Protein AF-A0A7S2LKQ0-F1 (afdb_monomer_lite)

Foldseek 3Di:
DDDPPDPDDPPPPPPPVPDPPPPDPPDPDDDPPPCPVVVVVVLVVVVVVVCVVVVVVVCVVVCVVQPVLVPPPDDPDPCPPQLVVVFVLLQVVCVVPAVPDPFRFQTWKAWLVCSVVQNVDDPHTYTDTDDPFKDFPAKDKDFDWHDDPSGIDGGMIIGTRIDTDPVNVVVVVVVVVVSVVVVVVVVVVVVVVD

Structure (mmCIF, N/CA/C/O backbone):
data_AF-A0A7S2LKQ0-F1
#
_entry.id   AF-A0A7S2LKQ0-F1
#
loop_
_atom_site.group_PDB
_atom_site.id
_atom_site.type_symbol
_atom_site.label_atom_id
_atom_site.label_alt_id
_atom_site.label_comp_id
_atom_site.label_asym_id
_atom_site.label_entity_id
_atom_site.label_seq_id
_atom_site.pdbx_PDB_ins_code
_atom_site.Cartn_x
_atom_site.Cartn_y
_atom_site.Cartn_z
_atom_site.occupancy
_atom_site.B_iso_or_equiv
_atom_site.auth_seq_id
_atom_site.auth_comp_id
_atom_site.auth_asym_id
_atom_site.auth_atom_id
_atom_site.pdbx_PDB_model_num
ATOM 1 N N . MET A 1 1 ? -19.762 -13.935 -4.819 1.00 30.52 1 MET A N 1
ATOM 2 C CA . MET A 1 1 ? -19.251 -15.134 -4.116 1.00 30.52 1 MET A CA 1
ATOM 3 C C . MET A 1 1 ? -17.783 -14.866 -3.776 1.00 30.52 1 MET A C 1
ATOM 5 O O . MET A 1 1 ? -16.928 -15.031 -4.629 1.00 30.52 1 MET A O 1
ATOM 9 N N . PHE A 1 2 ? -17.497 -14.311 -2.593 1.00 27.28 2 PHE A N 1
ATOM 10 C CA . PHE A 1 2 ? -16.151 -13.858 -2.211 1.00 27.28 2 PHE A CA 1
ATOM 11 C C . PHE A 1 2 ? -15.371 -15.005 -1.555 1.00 27.28 2 PHE A C 1
ATOM 13 O O . PHE A 1 2 ? -15.742 -15.468 -0.479 1.00 27.28 2 PHE A O 1
ATOM 20 N N . ARG A 1 3 ? -14.293 -15.478 -2.193 1.00 25.69 3 ARG A N 1
ATOM 21 C CA . ARG A 1 3 ? -13.319 -16.393 -1.577 1.00 25.69 3 ARG A CA 1
ATOM 22 C C . ARG A 1 3 ? -12.114 -15.585 -1.097 1.00 25.69 3 ARG A C 1
ATOM 24 O O . ARG A 1 3 ? -11.143 -15.432 -1.828 1.00 25.69 3 ARG A O 1
ATOM 31 N N . LEU A 1 4 ? -12.153 -15.111 0.149 1.00 25.78 4 LEU A N 1
ATOM 32 C CA . LEU A 1 4 ? -10.920 -14.789 0.867 1.00 25.78 4 LEU A CA 1
ATOM 33 C C . LEU A 1 4 ? -10.159 -16.110 1.081 1.00 25.78 4 LEU A C 1
ATOM 35 O O . LEU A 1 4 ? -10.563 -16.933 1.903 1.00 25.78 4 LEU A O 1
ATOM 39 N N . LYS A 1 5 ? -9.059 -16.334 0.352 1.00 33.03 5 LYS A N 1
ATOM 40 C CA . LYS A 1 5 ? -8.063 -17.357 0.713 1.00 33.03 5 LYS A CA 1
ATOM 41 C C . LYS A 1 5 ? -7.257 -16.837 1.909 1.00 33.03 5 LYS A C 1
ATOM 43 O O . LYS A 1 5 ? -6.113 -16.420 1.776 1.00 33.03 5 LYS A O 1
ATOM 48 N N . LEU A 1 6 ? -7.878 -16.834 3.087 1.00 36.09 6 LEU A N 1
ATOM 49 C CA . LEU A 1 6 ? -7.160 -16.700 4.351 1.00 36.09 6 LEU A CA 1
ATOM 50 C C . LEU A 1 6 ? -6.273 -17.937 4.515 1.00 36.09 6 LEU A C 1
ATOM 52 O O . LEU A 1 6 ? -6.754 -19.071 4.509 1.00 36.09 6 LEU A O 1
ATOM 56 N N . PHE A 1 7 ? -4.968 -17.691 4.597 1.00 41.53 7 PHE A N 1
ATOM 57 C CA . PHE A 1 7 ? -3.916 -18.670 4.842 1.00 41.53 7 PHE A CA 1
ATOM 58 C C . PHE A 1 7 ? -4.344 -19.704 5.895 1.00 41.53 7 PHE A C 1
ATOM 60 O O . PHE A 1 7 ? -4.656 -19.367 7.038 1.00 41.53 7 PHE A O 1
ATOM 67 N N . GLY A 1 8 ? -4.350 -20.977 5.492 1.00 35.94 8 GLY A N 1
ATOM 68 C CA . GLY A 1 8 ? -4.831 -22.121 6.262 1.00 35.94 8 GLY A CA 1
ATOM 69 C C . GLY A 1 8 ? -3.949 -22.502 7.449 1.00 35.94 8 GLY A C 1
ATOM 70 O O . GLY A 1 8 ? -3.404 -23.602 7.489 1.00 35.94 8 GLY A O 1
ATOM 71 N N . ARG A 1 9 ? -3.852 -21.640 8.462 1.00 38.47 9 ARG A N 1
ATOM 72 C CA . ARG A 1 9 ? -3.487 -22.076 9.811 1.00 38.47 9 ARG A CA 1
ATOM 73 C C . ARG A 1 9 ? -4.773 -22.356 10.572 1.00 38.47 9 ARG A C 1
ATOM 75 O O . ARG A 1 9 ? -5.524 -21.443 10.899 1.00 38.47 9 ARG A O 1
ATOM 82 N N . ARG A 1 10 ? -5.024 -23.639 10.851 1.00 36.66 10 ARG A N 1
ATOM 83 C CA . ARG A 1 10 ? -6.020 -24.076 11.836 1.00 36.66 10 ARG A CA 1
ATOM 84 C C . ARG A 1 10 ? -5.639 -23.474 13.191 1.00 36.66 10 ARG A C 1
ATOM 86 O O . ARG A 1 10 ? -4.883 -24.075 13.950 1.00 36.66 10 ARG A O 1
ATOM 93 N N . LEU A 1 11 ? -6.147 -22.281 13.484 1.00 37.34 11 LEU A N 1
ATOM 94 C CA . LEU A 1 11 ? -6.172 -21.723 14.828 1.00 37.34 11 LEU A CA 1
ATOM 95 C C . LEU A 1 11 ? -7.085 -22.628 15.654 1.00 37.34 11 LEU A C 1
ATOM 97 O O . LEU A 1 11 ? -8.307 -22.498 15.644 1.00 37.34 11 LEU A O 1
ATOM 101 N N . LYS A 1 12 ? -6.480 -23.598 16.346 1.00 37.97 12 LYS A N 1
ATOM 102 C CA . LYS A 1 12 ? -7.091 -24.200 17.527 1.00 37.97 12 LYS A CA 1
ATOM 103 C C . LYS A 1 12 ? -7.237 -23.064 18.535 1.00 37.97 12 LYS A C 1
ATOM 105 O O . LYS A 1 12 ? -6.301 -22.768 19.271 1.00 37.97 12 LYS A O 1
ATOM 110 N N . LEU A 1 13 ? -8.392 -22.402 18.509 1.00 37.00 13 LEU A N 1
ATOM 111 C CA . LEU A 1 13 ? -8.856 -21.530 19.577 1.00 37.00 13 LEU A CA 1
ATOM 112 C C . LEU A 1 13 ? -9.032 -22.429 20.804 1.00 37.00 13 LEU A C 1
ATOM 114 O O . LEU A 1 13 ? -10.082 -23.026 21.032 1.00 37.00 13 LEU A O 1
ATOM 118 N N . VAL A 1 14 ? -7.943 -22.623 21.544 1.00 39.88 14 VAL A N 1
ATOM 119 C CA . VAL A 1 14 ? -8.013 -23.172 22.888 1.00 39.88 14 VAL A CA 1
ATOM 120 C C . VAL A 1 14 ? -8.787 -22.132 23.678 1.00 39.88 14 VAL A C 1
ATOM 122 O O . VAL A 1 14 ? -8.324 -21.008 23.854 1.00 39.88 14 VAL A O 1
ATOM 125 N N . ALA A 1 15 ? -10.000 -22.500 24.079 1.00 41.75 15 ALA A N 1
ATOM 126 C CA . ALA A 1 15 ? -10.840 -21.747 24.990 1.00 41.75 15 ALA A CA 1
ATOM 127 C C . ALA A 1 15 ? -10.143 -21.644 26.358 1.00 41.75 15 ALA A C 1
ATOM 129 O O . ALA A 1 15 ? -10.495 -22.328 27.313 1.00 41.75 15 ALA A O 1
ATOM 130 N N . ALA A 1 16 ? -9.121 -20.796 26.449 1.00 44.69 16 ALA A N 1
ATOM 131 C CA . ALA A 1 16 ? -8.503 -20.361 27.691 1.00 44.69 16 ALA A CA 1
ATOM 132 C C . ALA A 1 16 ? -9.301 -19.169 28.245 1.00 44.69 16 ALA A C 1
ATOM 134 O O . ALA A 1 16 ? -8.780 -18.083 28.460 1.00 44.69 16 ALA A O 1
ATOM 135 N N . SER A 1 17 ? -10.608 -19.366 28.413 1.00 45.19 17 SER A N 1
ATOM 136 C CA . SER A 1 17 ? -11.512 -18.441 29.105 1.00 45.19 17 SER A CA 1
ATOM 137 C C . SER A 1 17 ? -12.049 -19.085 30.381 1.00 45.19 17 SER A C 1
ATOM 139 O O . SER A 1 17 ? -13.198 -18.865 30.765 1.00 45.19 17 SER A O 1
ATOM 141 N N . ARG A 1 18 ? -11.248 -19.952 31.002 1.00 43.66 18 ARG A N 1
ATOM 142 C CA . ARG A 1 18 ? -11.563 -20.524 32.302 1.00 43.66 18 ARG A CA 1
ATOM 143 C C . ARG A 1 18 ? -10.660 -19.872 33.333 1.00 43.66 18 ARG A C 1
ATOM 145 O O . ARG A 1 18 ? -9.442 -19.985 33.271 1.00 43.66 18 ARG A O 1
ATOM 152 N N . ASP A 1 19 ? -11.339 -19.149 34.214 1.00 44.94 19 ASP A N 1
ATOM 153 C CA . ASP A 1 19 ? -10.880 -18.751 35.534 1.00 44.94 19 ASP A CA 1
ATOM 154 C C . ASP A 1 19 ? -9.896 -17.577 35.568 1.00 44.94 19 ASP A C 1
ATOM 156 O O . ASP A 1 19 ? -8.765 -17.689 36.027 1.00 44.94 19 ASP A O 1
ATOM 160 N N . PHE A 1 20 ? -10.375 -16.386 35.189 1.00 40.72 20 PHE A N 1
ATOM 161 C CA . PHE A 1 20 ? -9.953 -15.202 35.937 1.00 40.72 20 PHE A CA 1
ATOM 162 C C . PHE A 1 20 ? -10.739 -15.199 37.251 1.00 40.72 20 PHE A C 1
ATOM 164 O O . PHE A 1 20 ? -11.942 -14.923 37.230 1.00 40.72 20 PHE A O 1
ATOM 171 N N . PRO A 1 21 ? -10.117 -15.516 38.401 1.00 43.16 21 PRO A N 1
ATOM 172 C CA . PRO A 1 21 ? -10.802 -15.395 39.669 1.00 43.16 21 PRO A CA 1
ATOM 173 C C . PRO A 1 21 ? -11.099 -13.913 39.893 1.00 43.16 21 PRO A C 1
ATOM 175 O O . PRO A 1 21 ? -10.204 -13.113 40.171 1.00 43.16 21 PRO A O 1
ATOM 178 N N . CYS A 1 22 ? -12.378 -13.541 39.836 1.00 43.38 22 CYS A N 1
ATOM 179 C CA . CYS A 1 22 ? -12.899 -12.326 40.460 1.00 43.38 22 CYS A CA 1
ATOM 180 C C . CYS A 1 22 ? -12.836 -12.462 41.995 1.00 43.38 22 CYS A C 1
ATOM 182 O O . CYS A 1 22 ? -13.829 -12.287 42.698 1.00 43.38 22 CYS A O 1
ATOM 184 N N . GLY A 1 23 ? -11.658 -12.804 42.523 1.00 42.28 23 GLY A N 1
ATOM 185 C CA . GLY A 1 23 ? -11.346 -12.884 43.940 1.00 42.28 23 GLY A CA 1
ATOM 186 C C . GLY A 1 23 ? -11.309 -11.487 44.547 1.00 42.28 23 GLY A C 1
ATOM 187 O O . GLY A 1 23 ? -10.255 -10.892 44.716 1.00 42.28 23 GLY A O 1
ATOM 188 N N . LEU A 1 24 ? -12.495 -10.933 44.785 1.00 46.09 24 LEU A N 1
ATOM 189 C CA . LEU A 1 24 ? -12.956 -10.459 46.087 1.00 46.09 24 LEU A CA 1
ATOM 190 C C . LEU A 1 24 ? -11.880 -9.903 47.049 1.00 46.09 24 LEU A C 1
ATOM 192 O O . LEU A 1 24 ? -11.821 -10.282 48.213 1.00 46.09 24 LEU A O 1
ATOM 196 N N . LEU A 1 25 ? -11.107 -8.902 46.618 1.00 45.81 25 LEU A N 1
ATOM 197 C CA . LEU A 1 25 ? -10.495 -7.944 47.544 1.00 45.81 25 LEU A CA 1
ATOM 198 C C . LEU A 1 25 ? -11.630 -7.117 48.166 1.00 45.81 25 LEU A C 1
ATOM 200 O O . LEU A 1 25 ? -12.139 -6.154 47.588 1.00 45.81 25 LEU A O 1
ATOM 204 N N . LYS A 1 26 ? -12.111 -7.574 49.323 1.00 48.88 26 LYS A N 1
ATOM 205 C CA . LYS A 1 26 ? -13.010 -6.834 50.208 1.00 48.88 26 LYS A CA 1
ATOM 206 C C . LYS A 1 26 ? -12.153 -5.778 50.906 1.00 48.88 26 LYS A C 1
ATOM 208 O O . LYS A 1 26 ? -11.497 -6.082 51.893 1.00 48.88 26 LYS A O 1
ATOM 213 N N . SER A 1 27 ? -12.088 -4.574 50.339 1.00 49.94 27 SER A N 1
ATOM 214 C CA . SER A 1 27 ? -11.458 -3.427 50.998 1.00 49.94 27 SER A CA 1
ATOM 215 C C . SER A 1 27 ? -12.505 -2.750 51.892 1.00 49.94 27 SER A C 1
ATOM 217 O O . SER A 1 27 ? -13.516 -2.273 51.370 1.00 49.94 27 SER A O 1
ATOM 219 N N . PRO A 1 28 ? -12.340 -2.765 53.227 1.00 55.59 28 PRO A N 1
ATOM 220 C CA . PRO A 1 28 ? -13.217 -2.052 54.141 1.00 55.59 28 PRO A CA 1
ATOM 221 C C . PRO A 1 28 ? -12.762 -0.589 54.192 1.00 55.59 28 PRO A C 1
ATOM 223 O O . PRO A 1 28 ? -11.798 -0.255 54.870 1.00 55.59 28 PRO A O 1
ATOM 226 N N . GLY A 1 29 ? -13.412 0.287 53.430 1.00 48.50 29 GLY A N 1
ATOM 227 C CA . GLY A 1 29 ? -13.104 1.719 53.467 1.00 48.50 29 GLY A CA 1
ATOM 228 C C . GLY A 1 29 ? -13.660 2.465 52.264 1.00 48.50 29 GLY A C 1
ATOM 229 O O . GLY A 1 29 ? -13.086 2.434 51.178 1.00 48.50 29 GLY A O 1
ATOM 230 N N . GLY A 1 30 ? -14.806 3.118 52.455 1.00 54.09 30 GLY A N 1
ATOM 231 C CA . GLY A 1 30 ? -15.544 3.842 51.423 1.00 54.09 30 GLY A CA 1
ATOM 232 C C . GLY A 1 30 ? -14.878 5.145 50.984 1.00 54.09 30 GLY A C 1
ATOM 233 O O . GLY A 1 30 ? -15.282 6.218 51.413 1.00 54.09 30 GLY A O 1
ATOM 234 N N . HIS A 1 31 ? -13.918 5.063 50.062 1.00 49.31 31 HIS A N 1
ATOM 235 C CA . HIS A 1 31 ? -13.428 6.222 49.313 1.00 49.31 31 HIS A CA 1
ATOM 236 C C . HIS A 1 31 ? -13.383 5.916 47.808 1.00 49.31 31 HIS A C 1
ATOM 238 O O . HIS A 1 31 ? -12.394 5.418 47.275 1.00 49.31 31 HIS A O 1
ATOM 244 N N . CYS A 1 32 ? -14.469 6.248 47.099 1.00 53.38 32 CYS A N 1
ATOM 245 C CA . CYS A 1 32 ? -14.608 6.045 45.648 1.00 53.38 32 CYS A CA 1
ATOM 246 C C . CYS A 1 32 ? -13.782 7.012 44.769 1.00 53.38 32 CYS A C 1
ATOM 248 O O . CYS A 1 32 ? -13.799 6.877 43.550 1.00 53.38 32 CYS A O 1
ATOM 250 N N . GLY A 1 33 ? -13.046 7.976 45.335 1.00 51.03 33 GLY A N 1
ATOM 251 C CA . GLY A 1 33 ? -12.416 9.046 44.544 1.00 51.03 33 GLY A 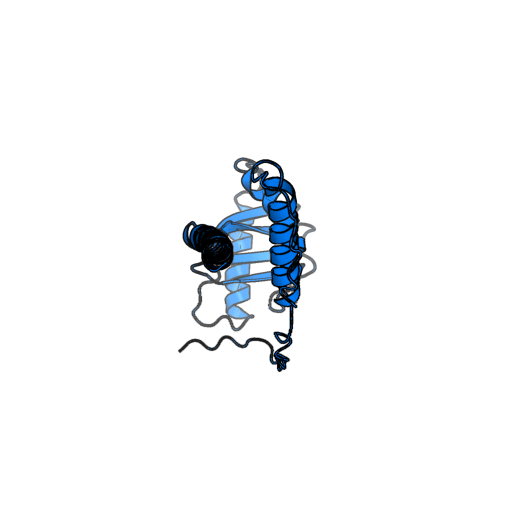CA 1
ATOM 252 C C . GLY A 1 33 ? -11.063 8.710 43.900 1.00 51.03 33 GLY A C 1
ATOM 253 O O . GLY A 1 33 ? -10.735 9.252 42.852 1.00 51.03 33 GLY A O 1
ATOM 254 N N . VAL A 1 34 ? -10.268 7.805 44.486 1.00 50.91 34 VAL A N 1
ATOM 255 C CA . VAL A 1 34 ? -8.833 7.652 44.127 1.00 50.91 34 VAL A CA 1
ATOM 256 C C . VAL A 1 34 ? -8.541 6.373 43.321 1.00 50.91 34 VAL A C 1
ATOM 258 O O . VAL A 1 34 ? -7.421 6.134 42.875 1.00 50.91 34 VAL A O 1
ATOM 261 N N . HIS A 1 35 ? -9.555 5.547 43.048 1.00 52.78 35 HIS A N 1
ATOM 262 C CA . HIS A 1 35 ? -9.368 4.268 42.348 1.00 52.78 35 HIS A CA 1
ATOM 263 C C . HIS A 1 35 ? -9.481 4.334 40.815 1.00 52.78 35 HIS A C 1
ATOM 265 O O . HIS A 1 35 ? -9.147 3.355 40.142 1.00 52.78 35 HIS A O 1
ATOM 271 N N . SER A 1 36 ? -9.881 5.480 40.256 1.00 51.97 36 SER A N 1
ATOM 272 C CA . SER A 1 36 ? -10.148 5.630 38.817 1.00 51.97 36 SER A CA 1
ATOM 273 C C . SER A 1 36 ? -8.883 5.478 37.950 1.00 51.97 36 SER A C 1
ATOM 275 O O . SER A 1 36 ? -8.883 4.747 36.959 1.00 51.97 36 SER A O 1
ATOM 277 N N . GLY A 1 37 ? -7.744 6.041 38.381 1.00 54.56 37 GLY A N 1
ATOM 278 C CA . GLY A 1 37 ? -6.493 5.985 37.607 1.00 54.56 37 GLY A CA 1
ATOM 279 C C . GLY A 1 37 ? -5.885 4.580 37.479 1.00 54.56 37 GLY A C 1
ATOM 280 O O . GLY A 1 37 ? -5.388 4.202 36.418 1.00 54.56 37 GLY A O 1
ATOM 281 N N . ARG A 1 38 ? -5.975 3.752 38.533 1.00 58.56 38 ARG A N 1
ATOM 282 C CA . ARG A 1 38 ? -5.459 2.367 38.506 1.00 58.56 38 ARG A CA 1
ATOM 283 C C . ARG A 1 38 ? -6.325 1.423 37.670 1.00 58.56 38 ARG A C 1
ATOM 285 O O . ARG A 1 38 ? -5.803 0.434 37.159 1.00 58.56 38 ARG A O 1
ATOM 292 N N . MET A 1 39 ? -7.621 1.706 37.524 1.00 55.91 39 MET A N 1
ATOM 293 C CA . MET A 1 39 ? -8.501 0.911 36.662 1.00 55.91 39 MET A CA 1
ATOM 294 C C . MET A 1 39 ? -8.227 1.184 35.184 1.00 55.91 39 MET A C 1
ATOM 296 O O . MET A 1 39 ? -8.127 0.235 34.410 1.00 55.91 39 MET A O 1
ATOM 300 N N . PHE A 1 40 ? -8.004 2.446 34.807 1.00 59.62 40 PHE A N 1
ATOM 301 C CA . PHE A 1 40 ? -7.726 2.809 33.416 1.00 59.62 40 PHE A CA 1
ATOM 302 C C . PHE A 1 40 ? -6.448 2.137 32.891 1.00 59.62 40 PHE A C 1
ATOM 304 O O . PHE A 1 40 ? -6.464 1.522 31.828 1.00 59.62 40 PHE A O 1
ATOM 311 N N . ALA A 1 41 ? -5.370 2.131 33.686 1.00 65.38 41 ALA A N 1
ATOM 312 C CA . ALA A 1 41 ? -4.124 1.449 33.323 1.00 65.38 41 ALA A CA 1
ATOM 313 C C . ALA A 1 41 ? -4.305 -0.070 33.123 1.00 65.38 41 ALA A C 1
ATOM 315 O O . ALA A 1 41 ? -3.707 -0.657 32.222 1.00 65.38 41 ALA A O 1
ATOM 316 N N . ARG A 1 42 ? -5.162 -0.714 33.930 1.00 67.31 42 ARG A N 1
ATOM 317 C CA . ARG A 1 42 ? -5.456 -2.152 33.805 1.00 67.31 42 ARG A CA 1
ATOM 318 C C . ARG A 1 42 ? -6.319 -2.468 32.589 1.00 67.31 42 ARG A C 1
ATOM 320 O O . ARG A 1 42 ? -6.076 -3.483 31.947 1.00 67.31 42 ARG A O 1
ATOM 327 N N . VAL A 1 43 ? -7.278 -1.605 32.254 1.00 64.38 43 VAL A N 1
ATOM 328 C CA . VAL A 1 43 ? -8.099 -1.751 31.043 1.00 64.38 43 VAL A CA 1
ATOM 329 C C . VAL A 1 43 ? -7.243 -1.566 29.794 1.00 64.38 43 VAL A C 1
ATOM 331 O O . VAL A 1 43 ? -7.307 -2.405 28.905 1.00 64.38 43 VAL A O 1
ATOM 334 N N . VAL A 1 44 ? -6.375 -0.551 29.748 1.00 70.06 44 VAL A N 1
ATOM 335 C CA . VAL A 1 44 ? -5.444 -0.353 28.622 1.00 70.06 44 VAL A CA 1
ATOM 336 C C . VAL A 1 44 ? -4.497 -1.550 28.469 1.00 70.06 44 VAL A C 1
ATOM 338 O O . VAL A 1 44 ? -4.299 -2.027 27.354 1.00 70.06 44 VAL A O 1
ATOM 341 N N . ALA A 1 45 ? -3.975 -2.098 29.573 1.00 70.38 45 ALA A N 1
ATOM 342 C CA . ALA A 1 45 ? -3.147 -3.305 29.536 1.00 70.38 45 ALA A CA 1
ATOM 343 C C . ALA A 1 45 ? -3.922 -4.543 29.043 1.00 70.38 45 ALA A C 1
ATOM 345 O O . ALA A 1 45 ? -3.389 -5.317 28.253 1.00 70.38 45 ALA A O 1
ATOM 346 N N . LEU A 1 46 ? -5.184 -4.715 29.454 1.00 66.38 46 LEU A N 1
ATOM 347 C CA . LEU A 1 46 ? -6.057 -5.796 28.980 1.00 66.38 46 LEU A CA 1
ATOM 348 C C . LEU A 1 46 ? -6.412 -5.643 27.500 1.00 66.38 46 LEU A C 1
ATOM 350 O O . LEU A 1 46 ? -6.367 -6.624 26.770 1.00 66.38 46 LEU A O 1
ATOM 354 N N . VAL A 1 47 ? -6.705 -4.427 27.036 1.00 66.81 47 VAL A N 1
ATOM 355 C CA . VAL A 1 47 ? -6.952 -4.141 25.616 1.00 66.81 47 VAL A CA 1
ATOM 356 C C . VAL A 1 47 ? -5.694 -4.417 24.792 1.00 66.81 47 VAL A C 1
ATOM 358 O O . VAL A 1 47 ? -5.787 -5.066 23.754 1.00 66.81 47 VAL A O 1
ATOM 361 N N . ALA A 1 48 ? -4.512 -4.026 25.277 1.00 62.94 48 ALA A N 1
ATOM 362 C CA . ALA A 1 48 ? -3.240 -4.353 24.634 1.00 62.94 48 ALA A CA 1
ATOM 363 C C . ALA A 1 48 ? -2.975 -5.873 24.598 1.00 62.94 48 ALA A C 1
ATOM 365 O O . ALA A 1 48 ? -2.481 -6.385 23.594 1.00 62.94 48 ALA A O 1
ATOM 366 N N . TYR A 1 49 ? -3.347 -6.606 25.654 1.00 68.50 49 TYR A N 1
ATOM 367 C CA . TYR A 1 49 ? -3.208 -8.066 25.728 1.00 68.50 49 TYR A CA 1
ATOM 368 C C . TYR A 1 49 ? -4.229 -8.814 24.846 1.00 68.50 49 TYR A C 1
ATOM 370 O O . TYR A 1 49 ? -3.922 -9.831 24.220 1.00 68.50 49 TYR A O 1
ATOM 378 N N . CYS A 1 50 ? -5.452 -8.299 24.734 1.00 60.38 50 CYS A N 1
ATOM 379 C CA . CYS A 1 50 ? -6.460 -8.806 23.803 1.00 60.38 50 CYS A CA 1
ATOM 380 C C . CYS A 1 50 ? -6.056 -8.524 22.346 1.00 60.38 50 CYS A C 1
ATOM 382 O O . CYS A 1 50 ? -6.182 -9.392 21.485 1.00 60.38 50 CYS A O 1
ATOM 384 N N . ALA A 1 51 ? -5.484 -7.349 22.070 1.00 57.16 51 ALA A N 1
ATOM 385 C CA . ALA A 1 51 ? -4.951 -7.018 20.752 1.00 57.16 51 ALA A CA 1
ATOM 386 C C . ALA A 1 51 ? -3.766 -7.921 20.359 1.00 57.16 51 ALA A C 1
ATOM 388 O O . ALA A 1 51 ? -3.650 -8.309 19.193 1.00 57.16 51 ALA A O 1
ATOM 389 N N . SER A 1 52 ? -2.903 -8.299 21.313 1.00 60.16 52 SER A N 1
ATOM 390 C CA . SER A 1 52 ? -1.771 -9.201 21.056 1.00 60.16 52 SER A CA 1
ATOM 391 C C . SER A 1 52 ? -2.195 -10.656 20.855 1.00 60.16 52 SER A C 1
ATOM 393 O O . SER A 1 52 ? -1.633 -11.334 19.996 1.00 60.16 52 SER A O 1
ATOM 395 N N . SER A 1 53 ? -3.233 -11.122 21.552 1.00 60.56 53 SER A N 1
ATOM 396 C CA . SER A 1 53 ? -3.776 -12.479 21.376 1.00 60.56 53 SER A CA 1
ATOM 397 C C . SER A 1 53 ? -4.551 -12.666 20.065 1.00 60.56 53 SER A C 1
ATOM 399 O O . SER A 1 53 ? -4.613 -13.781 19.552 1.00 60.56 53 SER A O 1
ATOM 401 N N . TRP A 1 54 ? -5.064 -11.587 19.466 1.00 53.06 54 TRP A N 1
ATOM 402 C CA . TRP A 1 54 ? -5.711 -11.614 18.146 1.00 53.06 54 TRP A CA 1
ATOM 403 C C . TRP A 1 54 ? -4.727 -11.451 16.973 1.00 53.06 54 TRP A C 1
ATOM 405 O O . TRP A 1 54 ? -5.146 -11.392 15.820 1.00 53.06 54 TRP A O 1
ATOM 415 N N . GLY A 1 55 ? -3.415 -11.371 17.232 1.00 46.78 55 GLY A N 1
ATOM 416 C CA . GLY A 1 55 ? -2.400 -11.205 16.182 1.00 46.78 55 GLY A CA 1
ATOM 417 C C . GLY A 1 55 ? -2.408 -9.830 15.496 1.00 46.78 55 GLY A C 1
ATOM 418 O O . GLY A 1 55 ? -1.658 -9.618 14.546 1.00 46.78 55 GLY A O 1
ATOM 419 N N . LEU A 1 56 ? -3.200 -8.872 15.992 1.00 47.34 56 LEU A N 1
ATOM 420 C CA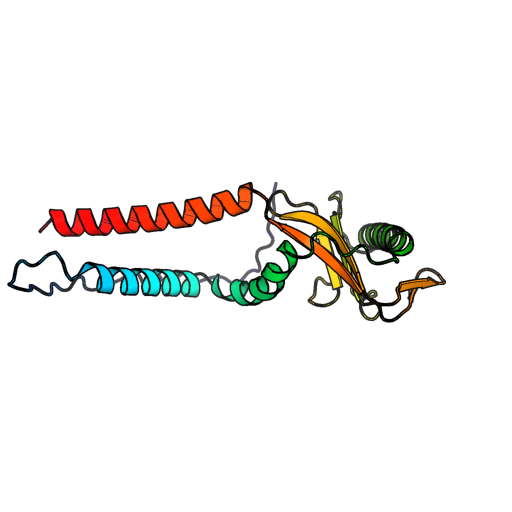 . LEU A 1 56 ? -3.325 -7.515 15.441 1.00 47.34 56 LEU A CA 1
ATOM 421 C C . LEU A 1 56 ? -2.078 -6.648 15.685 1.00 47.34 56 LEU A C 1
ATOM 423 O O . LEU A 1 56 ? -1.826 -5.696 14.949 1.00 47.34 56 LEU A O 1
ATOM 427 N N . VAL A 1 57 ? -1.241 -7.003 16.665 1.00 47.31 57 VAL A N 1
ATOM 428 C CA . VAL A 1 57 ? -0.002 -6.264 16.982 1.00 47.31 57 VAL A CA 1
ATOM 429 C C . VAL A 1 57 ? 1.093 -6.474 15.921 1.00 47.31 57 VAL A C 1
ATOM 431 O O . VAL A 1 57 ? 2.037 -5.691 15.851 1.00 47.31 57 VAL A O 1
ATOM 434 N N . GLY A 1 58 ? 0.936 -7.448 15.014 1.00 45.44 58 GLY A N 1
ATOM 435 C CA . GLY A 1 58 ? 1.804 -7.576 13.837 1.00 45.44 58 GLY A CA 1
ATOM 436 C C . GLY A 1 58 ? 1.664 -6.421 12.833 1.00 45.44 58 GLY A C 1
ATOM 437 O O . GLY A 1 58 ? 2.599 -6.162 12.082 1.00 45.44 58 GLY A O 1
ATOM 438 N N . GLY A 1 59 ? 0.535 -5.698 12.837 1.00 44.69 59 GLY A N 1
ATOM 439 C CA . GLY A 1 59 ? 0.262 -4.610 11.889 1.00 44.69 59 GLY A CA 1
ATOM 440 C C . GLY A 1 59 ? 0.729 -3.220 12.337 1.00 44.69 59 GLY A C 1
ATOM 441 O O . GLY A 1 59 ? 0.960 -2.356 11.495 1.00 44.69 59 GLY A O 1
ATOM 442 N N . LEU A 1 60 ? 0.925 -2.979 13.640 1.00 41.59 60 LEU A N 1
ATOM 443 C CA . LEU A 1 60 ? 1.271 -1.634 14.132 1.00 41.59 60 LEU A CA 1
ATOM 444 C C . LEU A 1 60 ? 2.697 -1.192 13.773 1.00 41.59 60 LEU A C 1
ATOM 446 O O . LEU A 1 60 ? 2.941 0.005 13.654 1.00 41.59 60 LEU A O 1
ATOM 450 N N . ARG A 1 61 ? 3.624 -2.127 13.520 1.00 45.69 61 ARG A N 1
ATOM 451 C CA . ARG A 1 61 ? 4.957 -1.776 12.994 1.00 45.69 61 ARG A CA 1
ATOM 452 C C . ARG A 1 61 ? 4.940 -1.351 11.523 1.00 45.69 61 ARG A C 1
ATOM 454 O O . ARG A 1 61 ? 5.847 -0.638 11.117 1.00 45.69 61 ARG A O 1
ATOM 461 N N . ALA A 1 62 ? 3.911 -1.711 10.753 1.00 44.09 62 ALA A N 1
ATOM 462 C CA . ALA A 1 62 ? 3.731 -1.202 9.391 1.00 44.09 62 ALA A CA 1
ATOM 463 C C . ALA A 1 62 ? 3.087 0.200 9.369 1.00 44.09 62 ALA A C 1
ATOM 465 O O . ALA A 1 62 ? 3.272 0.949 8.417 1.00 44.09 62 ALA A O 1
ATOM 466 N N . SER A 1 63 ? 2.372 0.590 10.433 1.00 43.09 63 SER A N 1
ATOM 467 C CA . SER A 1 63 ? 1.655 1.873 10.489 1.00 43.09 63 SER A CA 1
ATOM 468 C C . SER A 1 63 ? 2.542 3.078 10.821 1.00 43.09 63 SER A C 1
ATOM 470 O O . SER A 1 63 ? 2.140 4.205 10.546 1.00 43.09 63 SER A O 1
ATOM 472 N N . HIS A 1 64 ? 3.743 2.868 11.372 1.00 39.72 64 HIS A N 1
ATOM 473 C CA . HIS A 1 64 ? 4.664 3.965 11.699 1.00 39.72 64 HIS A CA 1
ATOM 474 C C . HIS A 1 64 ? 5.356 4.568 10.464 1.00 39.72 64 HIS A C 1
ATOM 476 O O . HIS A 1 64 ? 5.948 5.632 10.572 1.00 39.72 64 HIS A O 1
ATOM 482 N N . ILE A 1 65 ? 5.249 3.915 9.299 1.00 47.31 65 ILE A N 1
ATOM 483 C CA . ILE A 1 65 ? 5.684 4.460 8.001 1.00 47.31 65 ILE A CA 1
ATOM 484 C C . ILE A 1 65 ? 4.553 5.297 7.356 1.00 47.31 65 ILE A C 1
ATOM 486 O O . ILE A 1 65 ? 4.796 6.089 6.455 1.00 47.31 65 ILE A O 1
ATOM 490 N N . GLY A 1 66 ? 3.304 5.168 7.828 1.00 42.56 66 GLY A N 1
ATOM 491 C CA . GLY A 1 66 ? 2.135 5.825 7.225 1.00 42.56 66 GLY A CA 1
ATOM 492 C C . GLY A 1 66 ? 1.735 7.176 7.831 1.00 42.56 66 GLY A C 1
ATOM 493 O O . GLY A 1 66 ? 0.953 7.895 7.215 1.00 42.56 66 GLY A O 1
ATOM 494 N N . GLN A 1 67 ? 2.228 7.541 9.021 1.00 45.53 67 GLN A N 1
ATOM 495 C CA . GLN A 1 67 ? 1.835 8.800 9.682 1.00 45.53 67 GLN A CA 1
ATOM 496 C C . GLN A 1 67 ? 2.575 10.040 9.164 1.00 45.53 67 GLN A C 1
ATOM 498 O O . GLN A 1 67 ? 2.046 11.141 9.298 1.00 45.53 67 GLN A O 1
ATOM 503 N N . ASP A 1 68 ? 3.704 9.863 8.478 1.00 45.97 68 ASP A N 1
ATOM 504 C CA . ASP A 1 68 ? 4.408 10.956 7.793 1.00 45.97 68 ASP A CA 1
ATOM 505 C C . ASP A 1 68 ? 3.799 11.273 6.409 1.00 45.97 68 ASP A C 1
ATOM 507 O O . ASP A 1 68 ? 4.121 12.287 5.797 1.00 45.97 68 ASP A O 1
ATOM 511 N N . ALA A 1 69 ? 2.858 10.454 5.915 1.00 49.09 69 ALA A N 1
ATOM 512 C CA . ALA A 1 69 ? 2.232 10.646 4.602 1.00 49.09 69 ALA A CA 1
ATOM 513 C C . ALA A 1 69 ? 1.092 11.687 4.599 1.00 49.09 69 ALA A C 1
ATOM 515 O O . ALA A 1 69 ? 0.709 12.178 3.538 1.00 49.09 69 ALA A O 1
ATOM 516 N N . ALA A 1 70 ? 0.539 12.045 5.765 1.00 46.16 70 ALA A N 1
ATOM 517 C CA . ALA A 1 70 ? -0.587 12.983 5.856 1.00 46.16 70 ALA A CA 1
ATOM 518 C C . ALA A 1 70 ? -0.166 14.468 5.864 1.00 46.16 70 ALA A C 1
ATOM 520 O O . ALA A 1 70 ? -1.015 15.337 5.677 1.00 46.16 70 ALA A O 1
ATOM 521 N N . SER A 1 71 ? 1.121 14.772 6.063 1.00 43.84 71 SER A N 1
ATOM 522 C CA . SER A 1 71 ? 1.657 16.143 6.079 1.00 43.84 71 SER A CA 1
ATOM 523 C C . SER A 1 71 ? 2.395 16.543 4.795 1.00 43.84 71 SER A C 1
ATOM 525 O O . SER A 1 71 ? 2.692 17.722 4.624 1.00 43.84 71 SER A O 1
ATOM 527 N N . MET A 1 72 ? 2.625 15.626 3.847 1.00 48.03 72 MET A N 1
ATOM 528 C CA . MET A 1 72 ? 3.279 15.922 2.559 1.00 48.03 72 MET A CA 1
ATOM 529 C C . MET A 1 72 ? 2.267 16.191 1.439 1.00 48.03 72 MET A C 1
ATOM 531 O O . MET A 1 72 ? 2.343 15.656 0.338 1.00 48.03 72 MET A O 1
ATOM 535 N N . GLY A 1 73 ? 1.284 17.038 1.726 1.00 45.44 73 GLY A N 1
ATOM 536 C CA . GLY A 1 73 ? 0.302 17.498 0.751 1.00 45.44 73 GLY A CA 1
ATOM 537 C C . GLY A 1 73 ? 0.745 18.751 0.003 1.00 45.44 73 GLY A C 1
ATOM 538 O O . GLY A 1 73 ? -0.075 19.643 -0.091 1.00 45.44 73 GLY A O 1
ATOM 539 N N . THR A 1 74 ? 2.005 18.851 -0.444 1.00 43.03 74 THR A N 1
ATOM 540 C CA . THR A 1 74 ? 2.502 19.765 -1.504 1.00 43.03 74 THR A CA 1
ATOM 541 C C . THR A 1 74 ? 4.034 19.677 -1.596 1.00 43.03 74 THR A C 1
ATOM 543 O O . THR A 1 74 ? 4.739 20.617 -1.241 1.00 43.03 74 THR A O 1
ATOM 546 N N . GLU A 1 75 ? 4.585 18.572 -2.093 1.00 43.94 75 GLU A N 1
ATOM 547 C CA . GLU A 1 75 ? 5.871 18.649 -2.798 1.00 43.94 75 GLU A CA 1
ATOM 548 C C . GLU A 1 75 ? 5.605 18.367 -4.270 1.00 43.94 75 GLU A C 1
ATOM 550 O O . GLU A 1 75 ? 5.571 17.231 -4.734 1.00 43.94 75 GLU A O 1
ATOM 555 N N . ALA A 1 76 ? 5.363 19.449 -5.009 1.00 45.72 76 ALA A N 1
ATOM 556 C CA . ALA A 1 76 ? 5.395 19.450 -6.459 1.00 45.72 76 ALA A CA 1
ATOM 557 C C . ALA A 1 76 ? 6.840 19.173 -6.904 1.00 45.72 76 ALA A C 1
ATOM 559 O O . ALA A 1 76 ? 7.630 20.090 -7.127 1.00 45.72 76 ALA A O 1
ATOM 560 N N . LYS A 1 77 ? 7.217 17.893 -6.979 1.00 43.81 77 LYS A N 1
ATOM 561 C CA . LYS A 1 77 ? 8.504 17.474 -7.531 1.00 43.81 77 LYS A CA 1
ATOM 562 C C . LYS A 1 77 ? 8.394 17.515 -9.052 1.00 43.81 77 LYS A C 1
ATOM 564 O O . LYS A 1 77 ? 7.460 16.983 -9.641 1.00 43.81 77 LYS A O 1
ATOM 569 N N . VAL A 1 78 ? 9.365 18.168 -9.675 1.00 44.06 78 VAL A N 1
ATOM 570 C CA . VAL A 1 78 ? 9.483 18.565 -11.093 1.00 44.06 78 VAL A CA 1
ATOM 571 C C . VAL A 1 78 ? 9.555 17.364 -12.084 1.00 44.06 78 VAL A C 1
ATOM 573 O O . VAL A 1 78 ? 10.044 17.489 -13.198 1.00 44.06 78 VAL A O 1
ATOM 576 N N . GLY A 1 79 ? 9.036 16.184 -11.718 1.00 50.59 79 GLY A N 1
ATOM 577 C CA . GLY A 1 79 ? 8.996 14.950 -12.522 1.00 50.59 79 GLY A CA 1
ATOM 578 C C . GLY A 1 79 ? 7.607 14.538 -13.043 1.00 50.59 79 GLY A C 1
ATOM 579 O O . GLY A 1 79 ? 7.439 13.409 -13.497 1.00 50.59 79 GLY A O 1
ATOM 580 N N . GLY A 1 80 ? 6.608 15.425 -12.976 1.00 55.91 80 GLY A N 1
ATOM 581 C CA . GLY A 1 80 ? 5.177 15.094 -13.099 1.00 55.91 80 GLY A CA 1
ATOM 582 C C . GLY A 1 80 ? 4.642 14.618 -14.458 1.00 55.91 80 GLY A C 1
ATOM 583 O O . GLY A 1 80 ? 3.455 14.374 -14.552 1.00 55.91 80 GLY A O 1
ATOM 584 N N . ILE A 1 81 ? 5.455 14.489 -15.513 1.00 62.53 81 ILE A N 1
ATOM 585 C CA . ILE A 1 81 ? 4.985 13.921 -16.802 1.00 62.53 81 ILE A CA 1
ATOM 586 C C . ILE A 1 81 ? 5.499 12.490 -16.997 1.00 62.53 81 ILE A C 1
ATOM 588 O O . ILE A 1 81 ? 4.811 11.638 -17.554 1.00 62.53 81 ILE A O 1
ATOM 592 N N . VAL A 1 82 ? 6.717 12.204 -16.532 1.00 76.75 82 VAL A N 1
ATOM 593 C CA . VAL A 1 82 ? 7.336 10.882 -16.711 1.00 76.75 82 VAL A CA 1
ATOM 594 C C . VAL A 1 82 ? 6.726 9.868 -15.742 1.00 76.75 82 VAL A C 1
ATOM 596 O O . VAL A 1 82 ? 6.562 8.704 -16.097 1.00 76.75 82 VAL A O 1
ATOM 599 N N . CYS A 1 83 ? 6.331 10.316 -14.549 1.00 84.50 83 CYS A N 1
ATOM 600 C CA . CYS A 1 83 ? 5.682 9.474 -13.548 1.00 84.50 83 CYS A CA 1
ATOM 601 C C . CYS A 1 83 ? 4.346 8.906 -14.002 1.00 84.50 83 CYS A C 1
ATOM 603 O O . CYS A 1 83 ? 4.138 7.702 -13.883 1.00 84.50 83 CYS A O 1
ATOM 605 N N . ASP A 1 84 ? 3.479 9.745 -14.561 1.00 88.06 84 ASP A N 1
ATOM 606 C CA . ASP A 1 84 ? 2.145 9.349 -15.005 1.00 88.06 84 ASP A CA 1
ATOM 607 C C . ASP A 1 84 ? 2.235 8.267 -16.089 1.00 88.06 84 ASP A C 1
ATOM 609 O O . ASP A 1 84 ? 1.577 7.228 -16.006 1.00 88.06 84 ASP A O 1
ATOM 613 N N . GLY A 1 85 ? 3.141 8.453 -17.057 1.00 87.56 85 GLY A N 1
ATOM 614 C CA . GLY A 1 85 ? 3.388 7.463 -18.105 1.00 87.56 85 GLY A CA 1
ATOM 615 C C . GLY A 1 85 ? 3.991 6.157 -17.576 1.00 87.56 85 GLY A C 1
ATOM 616 O O . GLY A 1 85 ? 3.617 5.073 -18.026 1.00 87.56 85 GLY A O 1
ATOM 617 N N . VAL A 1 86 ? 4.904 6.237 -16.602 1.00 89.06 86 VAL A N 1
ATOM 618 C CA . VAL A 1 86 ? 5.480 5.056 -15.940 1.00 89.06 86 VAL A CA 1
ATOM 619 C C . VAL A 1 86 ? 4.410 4.293 -15.158 1.00 89.06 86 VAL A C 1
ATOM 621 O O . VAL A 1 86 ? 4.347 3.067 -15.255 1.00 89.06 86 VAL A O 1
ATOM 624 N N . GLU A 1 87 ? 3.547 4.989 -14.420 1.00 90.50 87 GLU A N 1
ATOM 625 C CA . GLU A 1 87 ? 2.478 4.376 -13.632 1.00 90.50 87 GLU A CA 1
ATOM 626 C C . GLU A 1 87 ? 1.446 3.678 -14.530 1.00 90.50 87 GLU A C 1
ATOM 628 O O . GLU A 1 87 ? 1.073 2.529 -14.277 1.00 90.50 87 GLU A O 1
ATOM 633 N N . GLU A 1 88 ? 1.015 4.330 -15.612 1.00 91.56 88 GLU A N 1
ATOM 634 C CA . GLU A 1 88 ? 0.073 3.745 -16.568 1.00 91.56 88 GLU A CA 1
ATOM 635 C C . GLU A 1 88 ? 0.669 2.505 -17.251 1.00 91.56 88 GLU A C 1
ATOM 637 O O . GLU A 1 88 ? 0.028 1.450 -17.310 1.00 91.56 88 GLU A O 1
ATOM 642 N N . PHE A 1 89 ? 1.933 2.584 -17.677 1.00 91.25 89 PHE A N 1
ATOM 643 C CA . PHE A 1 89 ? 2.649 1.446 -18.249 1.00 91.25 89 PHE A CA 1
ATOM 644 C C . PHE A 1 89 ? 2.747 0.270 -17.266 1.00 91.25 89 PHE A C 1
ATOM 646 O O . PHE A 1 89 ? 2.490 -0.879 -17.637 1.00 91.25 89 PHE A O 1
ATOM 653 N N . LEU A 1 90 ? 3.063 0.545 -15.997 1.00 92.50 90 LEU A N 1
ATOM 654 C CA . LEU A 1 90 ? 3.123 -0.467 -14.943 1.00 92.50 90 LEU A CA 1
ATOM 655 C C . LEU A 1 90 ? 1.759 -1.116 -14.697 1.00 92.50 90 LEU A C 1
ATOM 657 O O . LEU A 1 90 ? 1.680 -2.339 -14.591 1.00 92.50 90 LEU A O 1
ATOM 661 N N . LYS A 1 91 ? 0.673 -0.336 -14.668 1.00 93.88 91 LYS A N 1
ATOM 662 C CA . LYS A 1 91 ? -0.696 -0.863 -14.537 1.00 93.88 91 LYS A CA 1
ATOM 663 C C . LYS A 1 91 ? -1.045 -1.814 -15.681 1.00 93.88 91 LYS A C 1
ATOM 665 O O . LYS A 1 91 ? -1.602 -2.883 -15.430 1.00 93.88 91 LYS A O 1
ATOM 670 N N . VAL A 1 92 ? -0.697 -1.460 -16.920 1.00 93.25 92 VAL A N 1
ATOM 671 C CA . VAL A 1 92 ? -0.901 -2.330 -18.091 1.00 93.25 92 VAL A CA 1
ATOM 672 C C . VAL A 1 92 ? -0.063 -3.604 -17.975 1.00 93.25 92 VAL A C 1
ATOM 674 O O . VAL A 1 92 ? -0.586 -4.698 -18.187 1.00 93.25 92 VAL A O 1
ATOM 677 N N . MET A 1 93 ? 1.209 -3.493 -17.577 1.00 91.94 93 MET A N 1
ATOM 678 C CA . MET A 1 93 ? 2.086 -4.653 -17.396 1.00 91.94 93 MET A CA 1
ATOM 679 C C . MET A 1 93 ? 1.554 -5.608 -16.322 1.00 91.94 93 MET A C 1
ATOM 681 O O . MET A 1 93 ? 1.516 -6.816 -16.551 1.00 91.94 93 MET A O 1
ATOM 685 N N . VAL A 1 94 ? 1.114 -5.081 -15.176 1.00 94.56 94 VAL A N 1
ATOM 686 C CA . VAL A 1 94 ? 0.536 -5.876 -14.086 1.00 94.56 94 VAL A CA 1
ATOM 687 C C . VAL A 1 94 ? -0.728 -6.587 -14.555 1.00 94.56 94 VAL A C 1
ATOM 689 O O . VAL A 1 94 ? -0.850 -7.781 -14.323 1.00 94.56 94 VAL A O 1
ATOM 692 N N . ARG A 1 95 ? -1.633 -5.912 -15.277 1.00 93.88 95 ARG A N 1
ATOM 693 C CA . ARG A 1 95 ? -2.838 -6.559 -15.832 1.00 93.88 95 ARG A CA 1
ATOM 694 C C . ARG A 1 95 ? -2.519 -7.663 -16.838 1.00 93.88 95 ARG A C 1
ATOM 696 O O . ARG A 1 95 ? -3.268 -8.625 -16.938 1.00 93.88 95 ARG A O 1
ATOM 703 N N . ALA A 1 96 ? -1.433 -7.513 -17.594 1.00 92.50 96 ALA A N 1
ATOM 704 C CA . ALA A 1 96 ? -1.029 -8.493 -18.595 1.00 92.50 96 ALA A CA 1
ATOM 705 C C . ALA A 1 96 ? -0.286 -9.699 -17.996 1.00 92.50 96 ALA A C 1
ATOM 707 O O . ALA A 1 96 ? -0.417 -10.808 -18.507 1.00 92.50 96 ALA A O 1
ATOM 708 N N . LYS A 1 97 ? 0.531 -9.486 -16.955 1.00 93.62 97 LYS A N 1
ATOM 709 C CA . LYS A 1 97 ? 1.417 -10.518 -16.389 1.00 93.62 97 LYS A CA 1
ATOM 710 C C . LYS A 1 97 ? 0.911 -11.134 -15.092 1.00 93.62 97 LYS A C 1
ATOM 712 O O . LYS A 1 97 ? 1.165 -12.310 -14.846 1.00 93.62 97 LYS A O 1
ATOM 717 N N . CYS A 1 98 ? 0.255 -10.347 -14.252 1.00 91.25 98 CYS A N 1
ATOM 718 C CA . CYS A 1 98 ? -0.279 -10.797 -12.979 1.00 91.25 98 CYS A CA 1
ATOM 719 C C . CYS A 1 98 ? -1.759 -11.115 -13.198 1.00 91.25 98 CYS A C 1
ATOM 721 O O . CYS A 1 98 ? -2.481 -10.310 -13.772 1.00 91.25 98 CYS A O 1
ATOM 723 N N . ASP A 1 99 ? -2.219 -12.294 -12.790 1.00 92.56 99 ASP A N 1
ATOM 724 C CA . ASP A 1 99 ? -3.601 -12.756 -12.986 1.00 92.56 99 ASP A CA 1
ATOM 725 C C . ASP A 1 99 ? -4.582 -11.986 -12.072 1.00 92.56 99 ASP A C 1
ATOM 727 O O . ASP A 1 99 ? -5.099 -12.512 -11.086 1.00 92.56 99 ASP A O 1
ATOM 731 N N . VAL A 1 100 ? -4.772 -10.686 -12.335 1.00 90.81 100 VAL A N 1
ATOM 732 C CA . VAL A 1 100 ? -5.574 -9.772 -11.496 1.00 90.81 100 VAL A CA 1
ATOM 733 C C . VAL A 1 100 ? -7.080 -9.876 -11.769 1.00 90.81 100 VAL A C 1
ATOM 735 O O . VAL A 1 100 ? -7.887 -9.306 -11.029 1.00 90.81 100 VAL A O 1
ATOM 738 N N . GLY A 1 101 ? -7.473 -10.609 -12.814 1.00 91.25 101 GLY A N 1
ATOM 739 C CA . GLY A 1 101 ? -8.851 -10.675 -13.300 1.00 91.25 101 GLY A CA 1
ATOM 740 C C . GLY A 1 101 ? -9.388 -9.308 -13.745 1.00 91.25 101 GLY A C 1
ATOM 741 O O . GLY A 1 101 ? -8.636 -8.438 -14.177 1.00 91.25 101 GLY A O 1
ATOM 742 N N . ASP A 1 102 ? -10.699 -9.103 -13.602 1.00 91.12 102 ASP A N 1
ATOM 743 C CA . ASP A 1 102 ? -11.394 -7.867 -14.010 1.00 91.12 102 ASP A CA 1
ATOM 744 C C . ASP A 1 102 ? -11.275 -6.711 -13.004 1.00 91.12 102 ASP A C 1
ATOM 746 O O . ASP A 1 102 ? -11.950 -5.686 -13.130 1.00 91.12 102 ASP A O 1
ATOM 750 N N . GLN A 1 103 ? -10.463 -6.863 -11.957 1.00 91.19 103 GLN A N 1
ATOM 751 C CA . GLN A 1 103 ? -10.390 -5.851 -10.912 1.00 91.19 103 GLN A CA 1
ATOM 752 C C . GLN A 1 103 ? -9.439 -4.714 -11.319 1.00 91.19 103 GLN A C 1
ATOM 754 O O . GLN A 1 103 ? -8.307 -4.965 -11.747 1.00 91.19 103 GLN A O 1
ATOM 759 N N . PRO A 1 104 ? -9.853 -3.442 -11.182 1.00 91.75 104 PRO A N 1
ATOM 760 C CA . PRO A 1 104 ? -9.003 -2.328 -11.560 1.00 91.75 104 PRO A CA 1
ATOM 761 C C . PRO A 1 104 ? -7.821 -2.206 -10.592 1.00 91.75 104 PRO A C 1
ATOM 763 O O . PRO A 1 104 ? -7.988 -2.003 -9.391 1.00 91.75 104 PRO A O 1
ATOM 766 N N . VAL A 1 105 ? -6.607 -2.304 -11.138 1.00 93.75 105 VAL A N 1
ATOM 767 C CA . VAL A 1 105 ? -5.366 -1.968 -10.425 1.00 93.75 105 VAL A CA 1
ATOM 768 C C . VAL A 1 105 ? -5.320 -0.458 -10.210 1.00 93.75 105 VAL A C 1
ATOM 770 O O . VAL A 1 105 ? -5.284 0.301 -11.182 1.00 93.75 105 VAL A O 1
ATOM 773 N N . THR A 1 106 ? -5.336 -0.026 -8.952 1.00 92.81 106 THR A N 1
ATOM 774 C CA . THR A 1 106 ? -5.408 1.393 -8.581 1.00 92.81 106 THR A CA 1
ATOM 775 C C . THR A 1 106 ? -4.028 2.021 -8.509 1.00 92.81 106 THR A C 1
ATOM 777 O O . THR A 1 106 ? -3.858 3.155 -8.942 1.00 92.81 106 THR A O 1
ATOM 780 N N . CYS A 1 107 ? -3.044 1.282 -7.995 1.00 92.88 107 CYS A N 1
ATOM 781 C CA . CYS A 1 107 ? -1.673 1.755 -7.878 1.00 92.88 107 CYS A CA 1
ATOM 782 C C . CYS A 1 107 ? -0.680 0.593 -7.956 1.00 92.88 107 CYS A C 1
ATOM 784 O O . CYS A 1 107 ? -0.984 -0.533 -7.551 1.00 92.88 107 CYS A O 1
ATOM 786 N N . VAL A 1 108 ? 0.509 0.872 -8.480 1.00 93.81 108 VAL A N 1
ATOM 787 C CA . VAL A 1 108 ? 1.616 -0.079 -8.580 1.00 93.81 108 VAL A CA 1
ATOM 788 C C . VAL A 1 108 ? 2.822 0.551 -7.904 1.00 93.81 108 VAL A C 1
ATOM 790 O O . VAL A 1 108 ? 3.170 1.687 -8.214 1.00 93.81 108 VAL A O 1
ATOM 793 N N . TYR A 1 109 ? 3.441 -0.175 -6.977 1.00 93.69 109 TYR A N 1
ATOM 794 C CA . TYR A 1 109 ? 4.656 0.262 -6.303 1.00 93.69 109 TYR A CA 1
ATOM 795 C C . TYR A 1 109 ? 5.793 -0.677 -6.684 1.00 93.69 109 TYR A C 1
ATOM 797 O O . TYR A 1 109 ? 5.641 -1.899 -6.679 1.00 93.69 109 TYR A O 1
ATOM 805 N N . ALA A 1 110 ? 6.933 -0.119 -7.058 1.00 93.19 110 ALA A N 1
ATOM 806 C CA . ALA A 1 110 ? 8.084 -0.906 -7.467 1.00 93.19 110 ALA A CA 1
ATOM 807 C C . ALA A 1 110 ? 9.364 -0.086 -7.352 1.00 93.19 110 ALA A C 1
ATOM 809 O O . ALA A 1 110 ? 9.381 1.125 -7.586 1.00 93.19 110 ALA A O 1
ATOM 810 N N . ARG A 1 111 ? 10.459 -0.777 -7.054 1.00 90.19 111 ARG A N 1
ATOM 811 C CA . ARG A 1 111 ? 11.811 -0.291 -7.328 1.00 90.19 111 ARG A CA 1
ATOM 812 C C . ARG A 1 111 ? 12.263 -0.767 -8.703 1.00 90.19 111 ARG A C 1
ATOM 814 O O . ARG A 1 111 ? 11.851 -1.840 -9.146 1.00 90.19 111 ARG A O 1
ATOM 821 N N . ALA A 1 112 ? 13.128 0.007 -9.354 1.00 88.12 112 ALA A N 1
ATOM 822 C CA . ALA A 1 112 ? 13.661 -0.333 -10.674 1.00 88.12 112 ALA A CA 1
ATOM 823 C C . ALA A 1 112 ? 14.373 -1.706 -10.722 1.00 88.12 112 ALA A C 1
ATOM 825 O O . ALA A 1 112 ? 14.364 -2.366 -11.755 1.00 88.12 112 ALA A O 1
ATOM 826 N N . ASP A 1 113 ? 14.928 -2.180 -9.603 1.00 86.50 113 ASP A N 1
ATOM 827 C CA . ASP A 1 113 ? 15.582 -3.491 -9.479 1.00 86.50 113 ASP A CA 1
ATOM 828 C C . ASP A 1 113 ? 14.608 -4.672 -9.279 1.00 86.50 113 ASP A C 1
ATOM 830 O O . ASP A 1 113 ? 15.002 -5.827 -9.418 1.00 86.50 113 ASP A O 1
ATOM 834 N N . SER A 1 114 ? 13.337 -4.402 -8.959 1.00 86.94 114 SER A N 1
ATOM 835 C CA . SER A 1 114 ? 12.369 -5.402 -8.476 1.00 86.94 114 SER A CA 1
ATOM 836 C C . SER A 1 114 ? 11.189 -5.639 -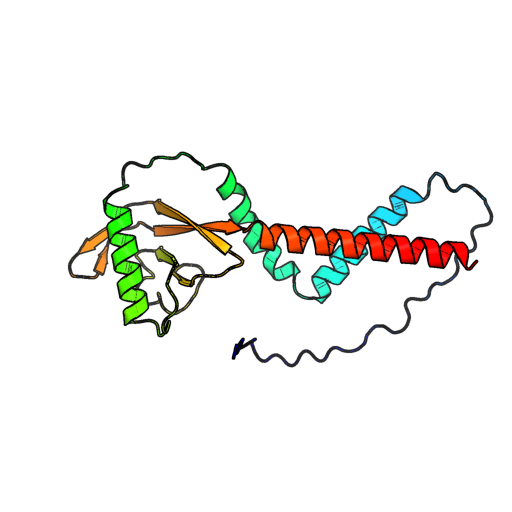9.433 1.00 86.94 114 SER A C 1
ATOM 838 O O . SER A 1 114 ? 10.211 -6.294 -9.075 1.00 86.94 114 SER A O 1
ATOM 840 N N . LEU A 1 115 ? 11.247 -5.121 -10.660 1.00 84.31 115 LEU A N 1
ATOM 841 C CA . LEU A 1 115 ? 10.127 -5.169 -11.615 1.00 84.31 115 LEU A CA 1
ATOM 842 C C . LEU A 1 115 ? 9.806 -6.560 -12.148 1.00 84.31 115 LEU A C 1
ATOM 844 O O . LEU A 1 115 ? 8.654 -6.837 -12.484 1.00 84.31 115 LEU A O 1
ATOM 848 N N . ASP A 1 116 ? 10.800 -7.441 -12.219 1.00 86.88 116 ASP A N 1
ATOM 849 C CA . ASP A 1 116 ? 10.586 -8.810 -12.690 1.00 86.88 116 ASP A CA 1
ATOM 850 C C . ASP A 1 116 ? 9.674 -9.601 -11.737 1.00 86.88 116 ASP A C 1
ATOM 852 O O . ASP A 1 116 ? 8.953 -10.498 -12.174 1.00 86.88 116 ASP A O 1
ATOM 856 N N . ASN A 1 117 ? 9.629 -9.205 -10.460 1.00 86.75 117 ASN A N 1
ATOM 857 C CA . ASN A 1 117 ? 8.827 -9.832 -9.409 1.00 86.75 117 ASN A CA 1
ATOM 858 C C . ASN A 1 117 ? 7.579 -9.015 -9.048 1.00 86.75 117 ASN A C 1
ATOM 860 O O . ASN A 1 117 ? 7.061 -9.128 -7.942 1.00 86.75 117 ASN A O 1
ATOM 864 N N . ILE A 1 118 ? 7.054 -8.195 -9.963 1.00 90.81 118 ILE A N 1
ATOM 865 C CA . ILE A 1 118 ? 5.914 -7.317 -9.653 1.00 90.81 118 ILE A CA 1
ATOM 866 C C . ILE A 1 118 ? 4.629 -8.073 -9.282 1.00 90.81 118 ILE A C 1
ATOM 868 O O . ILE A 1 118 ? 3.760 -7.522 -8.609 1.00 90.81 118 ILE A O 1
ATOM 872 N N . CYS A 1 119 ? 4.518 -9.338 -9.695 1.00 92.81 119 CYS A N 1
ATOM 873 C CA . CYS A 1 119 ? 3.399 -10.205 -9.334 1.00 92.81 119 CYS A CA 1
ATOM 874 C C . CYS A 1 119 ? 3.562 -10.884 -7.967 1.00 92.81 119 CYS A C 1
ATOM 876 O O . CYS A 1 119 ? 2.578 -11.393 -7.431 1.00 92.81 119 CYS A O 1
ATOM 878 N N . ASP A 1 120 ? 4.773 -10.897 -7.406 1.00 91.38 120 ASP A N 1
ATOM 879 C CA . ASP A 1 120 ? 5.028 -11.393 -6.058 1.00 91.38 120 ASP A CA 1
ATOM 880 C C . ASP A 1 120 ? 4.955 -10.210 -5.089 1.00 91.38 120 ASP A C 1
ATOM 882 O O . ASP A 1 120 ? 5.883 -9.408 -4.973 1.00 91.38 120 ASP A O 1
ATOM 886 N N . VAL A 1 121 ? 3.787 -10.044 -4.465 1.00 86.19 121 VAL A N 1
ATOM 887 C CA . VAL A 1 121 ? 3.486 -8.895 -3.603 1.00 86.19 121 VAL A CA 1
ATOM 888 C C . VAL A 1 121 ? 4.414 -8.921 -2.387 1.00 86.19 121 VAL A C 1
ATOM 890 O O . VAL A 1 121 ? 4.198 -9.667 -1.430 1.00 86.19 121 VAL A O 1
ATOM 893 N N . GLY A 1 122 ? 5.444 -8.080 -2.429 1.00 86.00 122 GLY A N 1
ATOM 894 C CA . GLY A 1 122 ? 6.493 -7.978 -1.425 1.00 86.00 122 GLY A CA 1
ATOM 895 C C . GLY A 1 122 ? 6.650 -6.565 -0.866 1.00 86.00 122 GLY A C 1
ATOM 896 O O . GLY A 1 122 ? 5.830 -5.671 -1.084 1.00 86.00 122 GLY A O 1
ATOM 897 N N . LEU A 1 123 ? 7.739 -6.368 -0.118 1.00 80.44 123 LEU A N 1
ATOM 898 C CA . LEU A 1 123 ? 8.101 -5.076 0.483 1.00 80.44 123 LEU A CA 1
ATOM 899 C C . LEU A 1 123 ? 8.641 -4.067 -0.545 1.00 80.44 123 LEU A C 1
ATOM 901 O O . LEU A 1 123 ? 8.518 -2.867 -0.325 1.00 80.44 123 LEU A O 1
ATOM 905 N N . SER A 1 124 ? 9.259 -4.533 -1.635 1.00 85.62 124 SER A N 1
ATOM 906 C CA . SER A 1 124 ? 9.914 -3.684 -2.646 1.00 85.62 124 SER A CA 1
ATOM 907 C C . SER A 1 124 ? 9.126 -3.539 -3.949 1.00 85.62 124 SER A C 1
ATOM 909 O O . SER A 1 124 ? 9.362 -2.589 -4.695 1.00 85.62 124 SER A O 1
ATOM 911 N N . SER A 1 125 ? 8.199 -4.456 -4.224 1.00 91.94 125 SER A N 1
ATOM 912 C CA . SER A 1 125 ? 7.364 -4.457 -5.423 1.00 91.94 125 SER A CA 1
ATOM 913 C C . SER A 1 125 ? 5.998 -5.066 -5.149 1.00 91.94 125 SER A C 1
ATOM 915 O O . SER A 1 125 ? 5.858 -5.987 -4.345 1.00 91.94 125 SER A O 1
ATOM 917 N N . GLY A 1 126 ? 4.990 -4.558 -5.841 1.00 93.69 126 GLY A N 1
ATOM 918 C CA . GLY A 1 126 ? 3.649 -5.104 -5.810 1.00 93.69 126 GLY A CA 1
ATOM 919 C C . GLY A 1 126 ? 2.646 -4.161 -6.445 1.00 93.69 126 GLY A C 1
ATOM 920 O O . GLY A 1 126 ? 2.965 -3.096 -6.977 1.00 93.69 126 GLY A O 1
ATOM 921 N N . TYR A 1 127 ? 1.392 -4.567 -6.383 1.00 93.69 127 TYR A N 1
ATOM 922 C CA . TYR A 1 127 ? 0.286 -3.785 -6.896 1.00 93.69 127 TYR A CA 1
ATOM 923 C C . TYR A 1 127 ? -0.863 -3.830 -5.909 1.00 93.69 127 TYR A C 1
ATOM 925 O O . TYR A 1 127 ? -1.014 -4.776 -5.132 1.00 93.69 127 TYR A O 1
ATOM 933 N N . VAL A 1 128 ? -1.688 -2.791 -5.953 1.00 90.94 128 VAL A N 1
ATOM 934 C CA . VAL A 1 128 ? -2.895 -2.725 -5.148 1.00 90.94 128 VAL A CA 1
ATOM 935 C C . VAL A 1 128 ? -4.099 -2.572 -6.052 1.00 90.94 128 VAL A C 1
ATOM 937 O O . VAL A 1 128 ? -4.135 -1.759 -6.976 1.00 90.94 128 VAL A O 1
ATOM 940 N N . VAL A 1 129 ? -5.077 -3.417 -5.773 1.00 92.94 129 VAL A N 1
ATOM 941 C CA . VAL A 1 129 ? -6.351 -3.478 -6.470 1.00 92.94 129 VAL A CA 1
ATOM 942 C C . VAL A 1 129 ? -7.368 -2.626 -5.723 1.00 92.94 129 VAL A C 1
ATOM 944 O O . VAL A 1 129 ? -7.273 -2.482 -4.500 1.00 92.94 129 VAL A O 1
ATOM 947 N N . ASP A 1 130 ? -8.330 -2.067 -6.453 1.00 89.56 130 ASP A N 1
ATOM 948 C CA . ASP A 1 130 ? -9.341 -1.188 -5.879 1.00 89.56 130 ASP A CA 1
ATOM 949 C C . ASP A 1 130 ? -10.075 -1.853 -4.713 1.00 89.56 130 ASP A C 1
ATOM 951 O O . ASP A 1 130 ? -10.535 -2.996 -4.790 1.00 89.56 130 ASP A O 1
ATOM 955 N N . ASN A 1 131 ? -10.136 -1.129 -3.597 1.00 86.31 131 ASN A N 1
ATOM 956 C CA . ASN A 1 131 ? -10.678 -1.629 -2.349 1.00 86.31 131 ASN A CA 1
ATOM 957 C C . ASN A 1 131 ? -11.552 -0.547 -1.696 1.00 86.31 131 ASN A C 1
ATOM 959 O O . ASN A 1 131 ? -11.096 0.584 -1.523 1.00 86.31 131 ASN A O 1
ATOM 963 N N . PRO A 1 132 ? -12.781 -0.868 -1.249 1.00 85.88 132 PRO A N 1
ATOM 964 C CA . PRO A 1 132 ? -13.648 0.101 -0.577 1.00 85.88 132 PRO A CA 1
ATOM 965 C C . PRO A 1 132 ? -13.077 0.657 0.738 1.00 85.88 132 PRO A C 1
ATOM 967 O O . PRO A 1 132 ? -13.555 1.685 1.210 1.00 85.88 132 PRO A O 1
ATOM 970 N N . PHE A 1 133 ? -12.082 0.004 1.347 1.00 83.25 133 PHE A N 1
ATOM 971 C CA . PHE A 1 133 ? -11.506 0.421 2.628 1.00 83.25 133 PHE A CA 1
ATOM 972 C C . PHE A 1 133 ? -10.301 1.362 2.497 1.00 83.25 133 PHE A C 1
ATOM 974 O O . PHE A 1 133 ? -10.050 2.153 3.413 1.00 83.25 133 PHE A O 1
ATOM 981 N N . VAL A 1 134 ? -9.574 1.305 1.379 1.00 82.88 134 VAL A N 1
ATOM 982 C CA . VAL A 1 134 ? -8.339 2.070 1.153 1.00 82.88 134 VAL A CA 1
ATOM 983 C C . VAL A 1 134 ? -8.442 2.768 -0.195 1.00 82.88 134 VAL A C 1
ATOM 985 O O . VAL A 1 134 ? -8.549 2.114 -1.227 1.00 82.88 134 VAL A O 1
ATOM 988 N N . LYS A 1 135 ? -8.406 4.101 -0.181 1.00 84.38 135 LYS A N 1
ATOM 989 C CA . LYS A 1 135 ? -8.407 4.922 -1.395 1.00 84.38 135 LYS A CA 1
ATOM 990 C C . LYS A 1 135 ? -6.982 5.373 -1.679 1.00 84.38 135 LYS A C 1
ATOM 992 O O . LYS A 1 135 ? -6.297 5.870 -0.791 1.00 84.38 135 LYS A O 1
ATOM 997 N N . PHE A 1 136 ? -6.555 5.236 -2.924 1.00 84.38 136 PHE A N 1
ATOM 998 C CA . PHE A 1 136 ? -5.306 5.829 -3.385 1.00 84.38 136 PHE A CA 1
ATOM 999 C C . PHE A 1 136 ? -5.567 7.274 -3.780 1.00 84.38 136 PHE A C 1
ATOM 1001 O O . PHE A 1 136 ? -6.474 7.547 -4.566 1.00 84.38 136 PHE A O 1
ATOM 1008 N N . THR A 1 137 ? -4.814 8.193 -3.186 1.00 84.88 137 THR A N 1
ATOM 1009 C CA . THR A 1 137 ? -4.930 9.635 -3.452 1.00 84.88 137 THR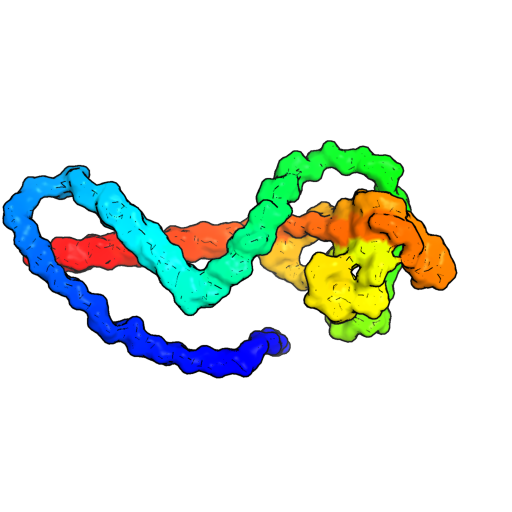 A CA 1
ATOM 1010 C C . THR A 1 137 ? -3.899 10.115 -4.462 1.00 84.88 137 THR A C 1
ATOM 1012 O O . THR A 1 137 ? -4.080 11.172 -5.055 1.00 84.88 137 THR A O 1
ATOM 1015 N N . GLY A 1 138 ? -2.850 9.325 -4.685 1.00 86.06 138 GLY A N 1
ATOM 1016 C CA . GLY A 1 138 ? -1.831 9.591 -5.683 1.00 86.06 138 GLY A CA 1
ATOM 1017 C C . GLY A 1 138 ? -0.666 8.618 -5.574 1.00 86.06 138 GLY A C 1
ATOM 1018 O O . GLY A 1 138 ? -0.682 7.666 -4.788 1.00 86.06 138 GLY A O 1
ATOM 1019 N N . TYR A 1 139 ? 0.361 8.896 -6.355 1.00 86.12 139 TYR A N 1
ATOM 1020 C CA . TYR A 1 139 ? 1.643 8.211 -6.344 1.00 86.12 139 TYR A CA 1
ATOM 1021 C C . TYR A 1 139 ? 2.747 9.252 -6.224 1.00 86.12 139 TYR A C 1
ATOM 1023 O O . TYR A 1 139 ? 2.571 10.419 -6.572 1.00 86.12 139 TYR A O 1
ATOM 1031 N N . ASN A 1 140 ? 3.883 8.813 -5.707 1.00 88.62 140 ASN A N 1
ATOM 1032 C CA . ASN A 1 140 ? 5.092 9.605 -5.639 1.00 88.62 140 ASN A CA 1
ATOM 1033 C C . ASN A 1 140 ? 6.206 8.836 -6.344 1.00 88.62 140 ASN A C 1
ATOM 1035 O O . ASN A 1 140 ? 6.363 7.633 -6.125 1.00 88.62 140 ASN A O 1
ATOM 1039 N N . CYS A 1 141 ? 6.975 9.530 -7.173 1.00 88.75 141 CYS A N 1
ATOM 1040 C CA . CYS A 1 141 ? 8.202 8.981 -7.721 1.00 88.75 141 CYS A CA 1
ATOM 1041 C C . CYS A 1 141 ? 9.387 9.675 -7.085 1.00 88.75 141 CYS A C 1
ATOM 1043 O O . CYS A 1 141 ? 9.461 10.905 -7.021 1.00 88.75 141 CYS A O 1
ATOM 1045 N N . GLU A 1 142 ? 10.374 8.880 -6.722 1.00 89.81 142 GLU A N 1
ATOM 1046 C CA . GLU A 1 142 ? 11.657 9.388 -6.281 1.00 89.81 142 GLU A CA 1
ATOM 1047 C C . GLU A 1 142 ? 12.775 8.767 -7.102 1.00 89.81 142 GLU A C 1
ATOM 1049 O O . GLU A 1 142 ? 12.684 7.617 -7.524 1.00 89.81 142 GLU A O 1
ATOM 1054 N N . GLY A 1 143 ? 13.841 9.536 -7.314 1.00 87.19 143 GLY A N 1
ATOM 1055 C CA . GLY A 1 143 ? 14.968 9.135 -8.151 1.00 87.19 143 GLY A CA 1
ATOM 1056 C C . GLY A 1 143 ? 14.680 9.279 -9.643 1.00 87.19 143 GLY A C 1
ATOM 1057 O O . GLY A 1 143 ? 13.773 10.004 -10.058 1.00 87.19 143 GLY A O 1
ATOM 1058 N N . SER A 1 144 ? 15.503 8.619 -10.452 1.00 86.00 144 SER A N 1
ATOM 1059 C CA . SER A 1 144 ? 15.421 8.697 -11.904 1.00 86.00 144 SER A CA 1
ATOM 1060 C C . SER A 1 144 ? 14.791 7.419 -12.465 1.00 86.00 144 SER A C 1
ATOM 1062 O O . SER A 1 144 ? 15.281 6.316 -12.238 1.00 86.00 144 SER A O 1
ATOM 1064 N N . LEU A 1 145 ? 13.649 7.567 -13.142 1.00 84.75 145 LEU A N 1
ATOM 1065 C CA . LEU A 1 145 ? 12.880 6.475 -13.743 1.00 84.75 145 LEU A CA 1
ATOM 1066 C C . LEU A 1 145 ? 12.616 6.823 -15.199 1.00 84.75 145 LEU A C 1
ATOM 1068 O O . LEU A 1 145 ? 12.042 7.869 -15.497 1.00 84.75 145 LEU A O 1
ATOM 1072 N N . TRP A 1 146 ? 13.014 5.945 -16.107 1.00 84.00 146 TRP A N 1
ATOM 1073 C CA . TRP A 1 146 ? 12.668 6.066 -17.518 1.00 84.00 146 TRP A CA 1
ATOM 1074 C C . TRP A 1 146 ? 12.427 4.691 -18.124 1.00 84.00 146 TRP A C 1
ATOM 1076 O O . TRP A 1 146 ? 12.871 3.668 -17.605 1.00 84.00 146 TRP A O 1
ATOM 1086 N N . THR A 1 147 ? 11.708 4.652 -19.240 1.00 81.56 147 THR A N 1
ATOM 1087 C CA . THR A 1 147 ? 11.447 3.417 -19.977 1.00 81.56 147 THR A CA 1
ATOM 1088 C C . THR A 1 147 ? 12.342 3.356 -21.210 1.00 81.56 147 THR A C 1
ATOM 1090 O O . THR A 1 147 ? 12.405 4.289 -22.006 1.00 81.56 147 THR A O 1
ATOM 1093 N N . ALA A 1 148 ? 13.068 2.251 -21.379 1.00 84.25 148 ALA A N 1
ATOM 1094 C CA . ALA A 1 148 ? 13.889 1.993 -22.557 1.00 84.25 148 ALA A CA 1
ATOM 1095 C C . ALA A 1 148 ? 13.733 0.526 -22.976 1.00 84.25 148 ALA A C 1
ATOM 1097 O O . ALA A 1 148 ? 13.956 -0.387 -22.183 1.00 84.25 148 ALA A O 1
ATOM 1098 N N . GLY A 1 149 ? 13.306 0.286 -24.219 1.00 82.75 149 GLY A N 1
ATOM 1099 C CA . GLY A 1 149 ? 13.122 -1.075 -24.742 1.00 82.75 149 GLY A CA 1
ATOM 1100 C C . GLY A 1 149 ? 12.082 -1.909 -23.979 1.00 82.75 149 GLY A C 1
ATOM 1101 O O . GLY A 1 149 ? 12.272 -3.108 -23.802 1.00 82.75 149 GLY A O 1
ATOM 1102 N N . GLY A 1 150 ? 11.015 -1.279 -23.469 1.00 76.50 150 GLY A N 1
ATOM 1103 C CA . GLY A 1 150 ? 9.970 -1.960 -22.689 1.00 76.50 150 GLY A CA 1
ATOM 1104 C C . GLY A 1 150 ? 10.402 -2.387 -21.282 1.00 76.50 150 GLY A C 1
ATOM 1105 O O . GLY A 1 150 ? 9.667 -3.106 -20.606 1.00 76.50 150 GLY A O 1
ATOM 1106 N N . ARG A 1 151 ? 11.583 -1.949 -20.835 1.00 80.38 151 ARG A N 1
ATOM 1107 C CA . ARG A 1 151 ? 12.078 -2.129 -19.471 1.00 80.38 151 ARG A CA 1
ATOM 1108 C C . ARG A 1 151 ? 12.136 -0.778 -18.776 1.00 80.38 151 ARG A C 1
ATOM 1110 O O . ARG A 1 151 ? 12.463 0.229 -19.404 1.00 80.38 151 ARG A O 1
ATOM 1117 N N . LEU A 1 152 ? 11.812 -0.763 -17.490 1.00 81.25 152 LEU A N 1
ATOM 1118 C CA . LEU A 1 152 ? 12.116 0.383 -16.645 1.00 81.25 152 LEU A CA 1
ATOM 1119 C C . LEU A 1 152 ? 13.617 0.358 -16.346 1.00 81.25 152 LEU A C 1
ATOM 1121 O O . LEU A 1 152 ? 14.183 -0.697 -16.066 1.00 81.25 152 LEU A O 1
ATOM 1125 N N . MET A 1 153 ? 14.243 1.517 -16.430 1.00 85.56 153 MET A N 1
ATOM 1126 C CA . MET A 1 153 ? 15.654 1.741 -16.164 1.00 85.56 153 MET A CA 1
ATOM 1127 C C . MET A 1 153 ? 15.783 2.904 -15.180 1.00 85.56 153 MET A C 1
ATOM 1129 O O . MET A 1 153 ? 14.907 3.772 -15.112 1.00 85.56 153 MET A O 1
ATOM 1133 N N . GLY A 1 154 ? 16.890 2.907 -14.443 1.00 88.19 154 GLY A N 1
ATOM 1134 C CA . GLY A 1 154 ? 17.223 3.936 -13.465 1.00 88.19 154 GLY A CA 1
ATOM 1135 C C . GLY A 1 154 ? 17.315 3.398 -12.041 1.00 88.19 154 GLY A C 1
ATOM 1136 O O . GLY A 1 154 ? 17.306 2.190 -11.812 1.00 88.19 154 GLY A O 1
ATOM 1137 N N . ASP A 1 155 ? 17.458 4.315 -11.095 1.00 88.88 155 ASP A N 1
ATOM 1138 C CA . ASP A 1 155 ? 17.629 4.060 -9.661 1.00 88.88 155 ASP A CA 1
ATOM 1139 C C . ASP A 1 155 ? 16.410 4.487 -8.834 1.00 88.88 155 ASP A C 1
ATOM 1141 O O . ASP A 1 155 ? 16.413 4.398 -7.604 1.00 88.88 155 ASP A O 1
ATOM 1145 N N . GLY A 1 156 ? 15.365 4.971 -9.503 1.00 87.94 156 GLY A N 1
ATOM 1146 C CA . GLY A 1 156 ? 14.189 5.459 -8.819 1.00 87.94 156 GLY A CA 1
ATOM 1147 C C . GLY A 1 156 ? 13.237 4.369 -8.342 1.00 87.94 156 GLY A C 1
ATOM 1148 O O . GLY A 1 156 ? 13.361 3.171 -8.627 1.00 87.94 156 GLY A O 1
ATOM 1149 N N . HIS A 1 157 ? 12.247 4.819 -7.588 1.00 90.06 157 HIS A N 1
ATOM 1150 C CA . HIS A 1 157 ? 11.172 3.993 -7.082 1.00 90.06 157 HIS A CA 1
ATOM 1151 C C . HIS A 1 157 ? 9.849 4.747 -7.153 1.00 90.06 157 HIS A C 1
ATOM 1153 O O . HIS A 1 157 ? 9.797 5.970 -6.999 1.00 90.06 157 HIS A O 1
ATOM 1159 N N . ILE A 1 158 ? 8.782 3.997 -7.402 1.00 91.00 158 ILE A N 1
ATOM 1160 C CA . ILE A 1 158 ? 7.415 4.502 -7.388 1.00 91.00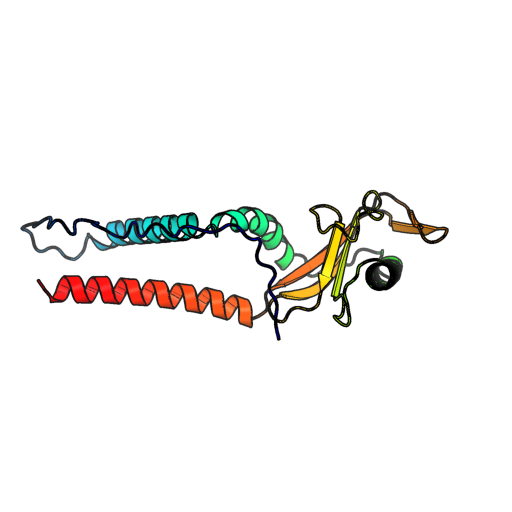 158 ILE A CA 1
ATOM 1161 C C . ILE A 1 158 ? 6.713 3.972 -6.142 1.00 91.00 158 ILE A C 1
ATOM 1163 O O . ILE A 1 158 ? 6.690 2.766 -5.883 1.00 91.00 158 ILE A O 1
ATOM 1167 N N . SER A 1 159 ? 6.173 4.897 -5.357 1.00 92.19 159 SER A N 1
ATOM 1168 C CA . SER A 1 159 ? 5.469 4.639 -4.107 1.00 92.19 159 SER A CA 1
ATOM 1169 C C . SER A 1 159 ? 4.022 5.096 -4.226 1.00 92.19 159 SER A C 1
ATOM 1171 O O . SER A 1 159 ? 3.723 6.132 -4.816 1.00 92.19 159 SER A O 1
ATOM 1173 N N . CYS A 1 160 ? 3.111 4.339 -3.626 1.00 90.94 160 CYS A N 1
ATOM 1174 C CA . CYS A 1 160 ? 1.690 4.658 -3.620 1.00 90.94 160 CYS A CA 1
ATOM 1175 C C . CYS A 1 160 ? 1.310 5.419 -2.350 1.00 90.94 160 CYS A C 1
ATOM 1177 O O . CYS A 1 160 ? 1.585 4.948 -1.246 1.00 90.94 160 CYS A O 1
ATOM 1179 N N . SER A 1 161 ? 0.614 6.548 -2.490 1.00 88.50 161 SER A N 1
ATOM 1180 C CA . SER A 1 161 ? 0.028 7.247 -1.347 1.00 88.50 161 SER A CA 1
ATOM 1181 C C . SER A 1 161 ? -1.361 6.680 -1.062 1.00 88.50 161 SER A C 1
ATOM 1183 O O . SER A 1 161 ? -2.318 6.872 -1.821 1.00 88.50 161 SER A O 1
ATOM 1185 N N . THR A 1 162 ? -1.460 5.911 0.022 1.00 85.38 162 THR A N 1
ATOM 1186 C CA . THR A 1 162 ? -2.726 5.363 0.514 1.00 85.38 162 THR A CA 1
ATOM 1187 C C . THR A 1 162 ? -3.347 6.295 1.539 1.00 85.38 162 THR A C 1
ATOM 1189 O O . THR A 1 162 ? -2.719 6.607 2.549 1.00 85.38 162 THR A O 1
ATOM 1192 N N . ALA A 1 163 ? -4.618 6.632 1.351 1.00 84.50 163 ALA A N 1
ATOM 1193 C CA . ALA A 1 163 ? -5.442 7.250 2.375 1.00 84.50 163 ALA A CA 1
ATOM 1194 C C . ALA A 1 163 ? -6.502 6.261 2.878 1.00 84.50 163 ALA A C 1
ATOM 1196 O O . ALA A 1 163 ? -7.171 5.557 2.111 1.00 84.50 163 ALA A O 1
ATOM 1197 N N . PHE A 1 164 ? -6.682 6.222 4.198 1.00 82.12 164 PHE A N 1
ATOM 1198 C CA . PHE A 1 164 ? -7.787 5.487 4.799 1.00 82.12 164 PHE A CA 1
ATOM 1199 C C . PHE A 1 164 ? -9.113 6.162 4.459 1.00 82.12 164 PHE A C 1
ATOM 1201 O O . PHE A 1 164 ? -9.256 7.381 4.548 1.00 82.12 164 PHE A O 1
ATOM 1208 N N . THR A 1 165 ? -10.101 5.356 4.079 1.00 84.12 165 THR A N 1
ATOM 1209 C CA . THR A 1 165 ? -11.446 5.874 3.838 1.00 84.12 165 THR A CA 1
ATOM 1210 C C . THR A 1 165 ? -12.112 6.290 5.156 1.00 84.12 165 THR A C 1
ATOM 1212 O O . THR A 1 165 ? -11.864 5.679 6.197 1.00 84.12 165 THR A O 1
ATOM 1215 N N . PRO A 1 166 ? -13.034 7.269 5.142 1.00 81.19 166 PRO A N 1
ATOM 1216 C CA . PRO A 1 166 ? -13.836 7.598 6.322 1.00 81.19 166 PRO A CA 1
ATOM 1217 C C . PRO A 1 166 ? -14.577 6.379 6.895 1.00 81.19 166 PRO A C 1
ATOM 1219 O O . PRO A 1 166 ? -14.811 6.307 8.097 1.00 81.19 166 PRO A O 1
ATOM 1222 N N . LEU A 1 167 ? -14.898 5.396 6.044 1.00 82.00 167 LEU A N 1
ATOM 1223 C CA . LEU A 1 167 ? -15.504 4.125 6.438 1.00 82.00 167 LEU A CA 1
ATOM 1224 C C . LEU A 1 167 ? -14.574 3.279 7.317 1.00 82.00 167 LEU A C 1
ATOM 1226 O O . LEU A 1 167 ? -15.014 2.779 8.352 1.00 82.00 167 LEU A O 1
ATOM 1230 N N . SER A 1 168 ? -13.299 3.124 6.943 1.00 84.38 168 SER A N 1
ATOM 1231 C CA . SER A 1 168 ? -12.349 2.355 7.757 1.00 84.38 168 SER A CA 1
ATOM 1232 C C . SER A 1 168 ? -12.068 3.053 9.087 1.00 84.38 168 SER A C 1
ATOM 1234 O O . SER A 1 168 ? -12.080 2.404 10.132 1.00 84.38 168 SER A O 1
ATOM 1236 N N . ILE A 1 169 ? -11.915 4.380 9.068 1.00 86.88 169 ILE A N 1
ATOM 1237 C CA . ILE A 1 169 ? -11.756 5.192 10.282 1.00 86.88 169 ILE A CA 1
ATOM 1238 C C . ILE A 1 169 ? -12.994 5.047 11.178 1.00 86.88 169 ILE A C 1
ATOM 1240 O O . ILE A 1 169 ? -12.863 4.803 12.377 1.00 86.88 169 ILE A O 1
ATOM 1244 N N . GLY A 1 170 ? -14.196 5.112 10.599 1.00 87.56 170 GLY A N 1
ATOM 1245 C CA . GLY A 1 170 ? -15.456 4.936 11.318 1.00 87.56 170 GLY A CA 1
ATOM 1246 C C . GLY A 1 170 ? -15.561 3.579 12.016 1.00 87.56 170 GLY A C 1
ATOM 1247 O O . GLY A 1 170 ? -15.946 3.524 13.182 1.00 87.56 170 GLY A O 1
ATOM 1248 N N . LEU A 1 171 ? -15.154 2.492 11.353 1.00 86.44 171 LEU A N 1
ATOM 1249 C CA . LEU A 1 171 ? -15.143 1.150 11.949 1.00 86.44 171 LEU A CA 1
ATOM 1250 C C . LEU A 1 171 ? -14.140 1.026 13.101 1.00 86.44 171 LEU A C 1
ATOM 1252 O O . LEU A 1 171 ? -14.455 0.401 14.114 1.00 86.44 171 LEU A O 1
ATOM 1256 N N . ILE A 1 172 ? -12.962 1.646 12.981 1.00 87.50 172 ILE A N 1
ATOM 1257 C CA . ILE A 1 172 ? -11.961 1.668 14.057 1.00 87.50 172 ILE A CA 1
ATOM 1258 C C . ILE A 1 172 ? -12.523 2.402 15.281 1.00 87.50 172 ILE A C 1
ATOM 1260 O O . ILE A 1 172 ? -12.487 1.871 16.392 1.00 87.50 172 ILE A O 1
ATOM 1264 N N . VAL A 1 173 ? -13.100 3.591 15.083 1.00 91.44 173 VAL A N 1
ATOM 1265 C CA . VAL A 1 173 ? -13.683 4.390 16.172 1.00 91.44 173 VAL A CA 1
ATOM 1266 C C . VAL A 1 173 ? -14.867 3.666 16.817 1.00 91.44 173 VAL A C 1
ATOM 1268 O O . VAL A 1 173 ? -14.933 3.574 18.042 1.00 91.44 173 VAL A O 1
ATOM 1271 N N . ALA A 1 174 ? -15.769 3.091 16.018 1.00 90.88 174 ALA A N 1
ATOM 1272 C CA . ALA A 1 174 ? -16.905 2.323 16.522 1.00 90.88 174 ALA A CA 1
ATOM 1273 C C . ALA A 1 174 ? -16.457 1.098 17.336 1.00 90.88 174 ALA A C 1
ATOM 1275 O O . ALA A 1 174 ? -17.022 0.827 18.395 1.00 90.88 174 ALA A O 1
ATOM 1276 N N . GLY A 1 175 ? -15.411 0.394 16.890 1.00 88.62 175 GLY A N 1
ATOM 1277 C CA . GLY A 1 175 ? -14.823 -0.724 17.628 1.00 88.62 175 GLY A CA 1
ATOM 1278 C C . GLY A 1 175 ? -14.270 -0.304 18.993 1.00 88.62 175 GLY A C 1
ATOM 1279 O O . GLY A 1 175 ? -14.528 -0.969 19.996 1.00 88.62 175 GLY A O 1
ATOM 1280 N N . ILE A 1 176 ? -13.575 0.837 19.053 1.00 87.81 176 ILE A N 1
ATOM 1281 C CA . ILE A 1 176 ? -13.039 1.393 20.305 1.00 87.81 176 ILE A CA 1
ATOM 1282 C C . ILE A 1 176 ? -14.176 1.799 21.251 1.00 87.81 176 ILE A C 1
ATOM 1284 O O . ILE A 1 176 ? -14.156 1.432 22.426 1.00 87.81 176 ILE A O 1
ATOM 1288 N N . LEU A 1 177 ? -15.191 2.511 20.755 1.00 89.62 177 LEU A N 1
ATOM 1289 C CA . LEU A 1 177 ? -16.343 2.925 21.563 1.00 89.62 177 LEU A CA 1
ATOM 1290 C C . LEU A 1 177 ? -17.150 1.728 22.070 1.00 89.62 177 LEU A C 1
ATOM 1292 O O . LEU A 1 177 ? -17.552 1.714 23.231 1.00 89.62 177 LEU A O 1
ATOM 1296 N N . GLY A 1 178 ? -17.341 0.703 21.237 1.00 90.00 178 GLY A N 1
ATOM 1297 C CA . GLY A 1 178 ? -17.994 -0.541 21.634 1.00 90.00 178 GLY A CA 1
ATOM 1298 C C . GLY A 1 178 ? -17.225 -1.266 22.739 1.00 90.00 178 GLY A C 1
ATOM 1299 O O . GLY A 1 178 ? -17.824 -1.686 23.728 1.00 90.00 178 GLY A O 1
ATOM 1300 N N . ALA A 1 179 ? -15.896 -1.347 22.623 1.00 85.38 179 ALA A N 1
ATOM 1301 C CA . ALA A 1 179 ? -15.046 -1.936 23.655 1.00 85.38 179 ALA A CA 1
ATOM 1302 C C . ALA A 1 179 ? -15.118 -1.147 24.974 1.00 85.38 179 ALA A C 1
ATOM 1304 O O . ALA A 1 179 ? -15.327 -1.739 26.032 1.00 85.38 179 ALA A O 1
ATOM 1305 N N . LEU A 1 180 ? -15.022 0.186 24.920 1.00 86.69 180 LEU A N 1
ATOM 1306 C CA . LEU A 1 180 ? -15.118 1.050 26.101 1.00 86.69 180 LEU A CA 1
ATOM 1307 C C . LEU A 1 180 ? -16.505 0.993 26.755 1.00 86.69 180 LEU A C 1
ATOM 1309 O O . LEU A 1 180 ? -16.598 0.891 27.979 1.00 86.69 180 LEU A O 1
ATOM 1313 N N . GLY A 1 181 ? -17.575 1.005 25.957 1.00 86.56 181 GLY A N 1
ATOM 1314 C CA . GLY A 1 181 ? -18.950 0.867 26.437 1.00 86.56 181 GLY A CA 1
ATOM 1315 C C . GLY A 1 181 ? -19.185 -0.483 27.108 1.00 86.56 181 GLY A C 1
ATOM 1316 O O . GLY A 1 181 ? -19.731 -0.545 28.207 1.00 86.56 181 GLY A O 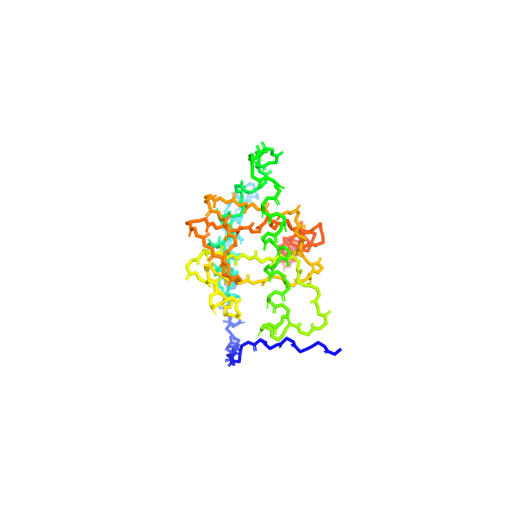1
ATOM 1317 N N . CYS A 1 182 ? -18.678 -1.562 26.507 1.00 80.06 182 CYS A N 1
ATOM 1318 C CA . CYS A 1 182 ? -18.731 -2.895 27.093 1.00 80.06 182 CYS A CA 1
ATOM 1319 C C . CYS A 1 182 ? -17.986 -2.944 28.439 1.00 80.06 182 CYS A C 1
ATOM 1321 O O . CYS A 1 182 ? -18.536 -3.425 29.430 1.00 80.06 182 CYS A O 1
ATOM 1323 N N . CYS A 1 183 ? -16.781 -2.366 28.522 1.00 79.06 183 CYS A N 1
ATOM 1324 C CA . CYS A 1 183 ? -16.028 -2.264 29.775 1.00 79.06 183 CYS A CA 1
ATOM 1325 C C . CYS A 1 183 ? -16.771 -1.454 30.851 1.00 79.06 183 CYS A C 1
ATOM 1327 O O . CYS A 1 183 ? -16.785 -1.861 32.012 1.00 79.06 183 CYS A O 1
ATOM 1329 N N . ALA A 1 184 ? -17.419 -0.344 30.488 1.00 80.94 184 ALA A N 1
ATOM 1330 C CA . ALA A 1 184 ? -18.204 0.463 31.421 1.00 80.94 184 ALA A CA 1
ATOM 1331 C C . ALA A 1 184 ? -19.434 -0.295 31.951 1.00 80.94 184 ALA A C 1
ATOM 1333 O O . ALA A 1 184 ? -19.692 -0.274 33.157 1.00 80.94 184 ALA A O 1
ATOM 1334 N N . CYS A 1 185 ? -20.143 -1.027 31.084 1.00 78.00 185 CYS A N 1
ATOM 1335 C CA . CYS A 1 185 ? -21.247 -1.900 31.484 1.00 78.00 185 CYS A CA 1
ATOM 1336 C C . CYS A 1 185 ? -20.775 -3.013 32.424 1.00 78.00 185 CYS A C 1
ATOM 1338 O O . CYS A 1 185 ? -21.411 -3.246 33.447 1.00 78.00 185 CYS A O 1
ATOM 1340 N N . PHE A 1 186 ? -19.637 -3.657 32.139 1.00 79.69 186 PHE A N 1
ATOM 1341 C CA . PHE A 1 186 ? -19.063 -4.661 33.037 1.00 79.69 186 PHE A CA 1
ATOM 1342 C C . PHE A 1 186 ? -18.723 -4.078 34.413 1.00 79.69 186 PHE A C 1
ATOM 1344 O O . PHE A 1 186 ? -19.015 -4.711 35.423 1.00 79.69 186 PHE A O 1
ATOM 1351 N N . ILE A 1 187 ? -18.159 -2.868 34.479 1.00 78.25 187 ILE A N 1
ATOM 1352 C CA . ILE A 1 187 ? -17.850 -2.212 35.757 1.00 78.25 187 ILE A CA 1
ATOM 1353 C C . ILE A 1 187 ? -19.140 -1.875 36.517 1.00 78.25 187 ILE A C 1
ATOM 1355 O O . ILE A 1 187 ? -19.235 -2.202 37.697 1.00 78.25 187 ILE A O 1
ATOM 1359 N N . MET A 1 188 ? -20.158 -1.296 35.867 1.00 76.81 188 MET A N 1
ATOM 1360 C CA . MET A 1 188 ? -21.432 -0.992 36.534 1.00 76.81 188 MET A CA 1
ATOM 1361 C C . MET A 1 188 ? -22.181 -2.253 36.980 1.00 76.81 188 MET A C 1
ATOM 1363 O O . MET A 1 188 ? -22.587 -2.337 38.135 1.00 76.81 188 MET A O 1
ATOM 1367 N N . CYS A 1 189 ? -22.318 -3.268 36.123 1.00 75.00 189 CYS A N 1
ATOM 1368 C CA . CYS A 1 189 ? -23.002 -4.514 36.479 1.00 75.00 189 CYS A CA 1
ATOM 1369 C C . CYS A 1 189 ? -22.283 -5.275 37.606 1.00 75.00 189 CYS A C 1
ATOM 1371 O O . CYS A 1 189 ? -22.946 -5.851 38.468 1.00 75.00 189 CYS A O 1
ATOM 1373 N N . CYS A 1 190 ? -20.946 -5.258 37.642 1.00 71.69 190 CYS A N 1
ATOM 1374 C CA . CYS A 1 190 ? -20.175 -5.866 38.730 1.00 71.69 190 CYS A CA 1
ATOM 1375 C C . CYS A 1 190 ? -20.220 -5.044 40.030 1.00 71.69 190 CYS A C 1
ATOM 1377 O O . CYS A 1 190 ? -20.169 -5.629 41.110 1.00 71.69 190 CYS A O 1
ATOM 1379 N N . CYS A 1 191 ? -20.331 -3.713 39.950 1.00 65.81 191 CYS A N 1
ATOM 1380 C CA . CYS A 1 191 ? -20.433 -2.840 41.123 1.00 65.81 191 CYS A CA 1
ATOM 1381 C C . CYS A 1 191 ? -21.847 -2.797 41.727 1.00 65.81 191 CYS A C 1
ATOM 1383 O O . CYS A 1 191 ? -21.963 -2.671 42.939 1.00 65.81 191 CYS A O 1
ATOM 1385 N N . CYS A 1 192 ? -22.909 -2.929 40.925 1.00 64.31 192 CYS A N 1
ATOM 1386 C CA . CYS A 1 192 ? -24.299 -2.883 41.401 1.00 64.31 192 CYS A CA 1
ATOM 1387 C C . CYS A 1 192 ? -24.843 -4.233 41.901 1.00 64.31 192 CYS A C 1
ATOM 1389 O O . CYS A 1 192 ? -25.895 -4.264 42.529 1.00 64.31 192 CYS A O 1
ATOM 1391 N N . ARG A 1 193 ? -24.166 -5.355 41.618 1.00 62.00 193 ARG A N 1
ATOM 1392 C CA . ARG A 1 193 ? -24.578 -6.699 42.077 1.00 62.00 193 ARG A CA 1
ATOM 1393 C C . ARG A 1 193 ? -23.990 -7.085 43.447 1.00 62.00 193 ARG A C 1
ATOM 1395 O O . ARG A 1 193 ? -24.166 -8.218 43.889 1.00 62.00 193 ARG A O 1
ATOM 1402 N N . ARG A 1 194 ? -23.255 -6.182 44.092 1.00 48.16 194 ARG A N 1
ATOM 1403 C CA . ARG A 1 194 ? -22.579 -6.415 45.371 1.00 48.16 194 ARG A CA 1
ATOM 1404 C C . ARG A 1 194 ? -23.311 -5.712 46.501 1.00 48.16 194 ARG A C 1
ATOM 1406 O O . ARG A 1 194 ? -23.307 -6.295 47.605 1.00 48.16 194 ARG A O 1
#

pLDDT: mean 70.39, std 20.6, range [25.69, 94.56]

Secondary structure (DSSP, 8-state):
-----------------S-------------TTSSHHHHHHHHHHHHHHHHHHTTGGGTHHHHTTTGGGGS-S----TTTTHHHHHHHHHHHHHHHHS--TTSPEEEEEEETTSGGGTTS--SSEEEEE-BTTEEEEEEEEES-EEEETTEEEES-EEEEEEEE-HHHHHHHHHHHHHHHHHHHHHHHHHHHT-

Organism: NCBI:txid1333877

Radius of gyration: 24.57 Å; chains: 1; bounding box: 42×44×79 Å

Sequence (194 aa):
MFRLKLFGRRLKLVAASRDFPCGLLKSPGGHCGVHSGRMFARVVALVAYCASSWGLVGGLRASHIGQDAASMGTEAKVGGIVCDGVEEFLKVMVRAKCDVGDQPVTCVYARADSLDNICDVGLSSGYVVDNPFVKFTGYNCEGSLWTAGGRLMGDGHISCSTAFTPLSIGLIVAGILGALGCCACFIMCCCCRR